Protein AF-0000000072508356 (afdb_homodimer)

Organism: Oesophagostomum dentatum (NCBI:txid61180)

Nearest PDB structures (foldseek):
  5aqh-assembly1_B  TM=2.956E-01  e=7.006E+00  Homo sapiens

Foldseek 3Di:
DLVLCLVPLLVCLVPLVCQDPVHPVNVVSLVVLLCCLQPDLDVVVLVSNLVSLVVSVVVSVVVQVVDVPPHDVVSVVVSVVSSVSSNVNSVVNVVVNVVCVVVVVVD/DLVLCLVLLLVCLVPLVCQDPVHPVNVVSLVVLLCCLQPDLDVVVLVSNLVSLVVSVVVSVVVQVVDVPPHDVVSVVVSVVSSVSSNVNSVVNVVVNVVCVVVVVVD

Radius of gyration: 17.68 Å; Cα contacts (8 Å, |Δi|>4): 173; chains: 2; bounding box: 42×59×44 Å

pLDDT: mean 92.92, std 10.01, range [37.09, 98.5]

Secondary structure (DSSP, 8-state):
-HHHHHHHHHHHHT-GGGSSTT-HHHHHHHHHHHHHHH----HHHHHHHHHHHHHHHHHHHHHHHH-GGG--HHHHHHHHHHHHHHHHHHHHHHHHHHHHHHHHTT-/-HHHHHHHHHHHHT-GGGSSTT-HHHHHHHHHHHHHHH----HHHHHHHHHHHHHHHHHHHHHHHH-STT--HHHHHHHHHHHHHHHHHHHHHHHHHHHHHHHHTT-

Sequence (214 aa):
MNEFINKVLGSYLRKPKHMCELCPAWVQSREVLRIVCETPTCVDVLFGLWATVGNLNAAYLKTVTADVASRDLSFSAYAMDQMSDFMNRINQRMQQIQRKKSFGLLFMNEFINKVLGSYLRKPKHMCELCPAWVQSREVLRIVCETPTCVDVLFGLWATVGNLNAAYLKTVTADVASRDLSFSAYAMDQMSDFMNRINQRMQQIQRKKSFGLLF

Structure (mmCIF, N/CA/C/O backbone):
data_AF-0000000072508356-model_v1
#
loop_
_entity.id
_entity.type
_entity.pdbx_description
1 polymer 'Uncharacterized protein'
#
loop_
_atom_site.group_PDB
_atom_site.id
_atom_site.type_symbol
_atom_site.label_atom_id
_atom_site.label_alt_id
_atom_site.label_comp_id
_atom_site.label_asym_id
_atom_site.label_entity_id
_atom_site.label_seq_id
_atom_site.pdbx_PDB_ins_code
_atom_site.Cartn_x
_atom_site.Cartn_y
_atom_site.Cartn_z
_atom_site.occupancy
_atom_site.B_iso_or_equiv
_atom_site.auth_seq_id
_atom_site.auth_comp_id
_atom_site.auth_asym_id
_atom_site.auth_atom_id
_atom_site.pdbx_PDB_model_num
ATOM 1 N N . MET A 1 1 ? -17.281 -5.945 -4.934 1 91 1 MET A N 1
ATOM 2 C CA . MET A 1 1 ? -16.375 -5.621 -3.83 1 91 1 MET A CA 1
ATOM 3 C C . MET A 1 1 ? -15.508 -4.418 -4.18 1 91 1 MET A C 1
ATOM 5 O O . MET A 1 1 ? -15.414 -3.469 -3.398 1 91 1 MET A O 1
ATOM 9 N N . ASN A 1 2 ? -15.031 -4.25 -5.426 1 91.56 2 ASN A N 1
ATOM 10 C CA . ASN A 1 2 ? -14.188 -3.141 -5.855 1 91.56 2 ASN A CA 1
ATOM 11 C C . ASN A 1 2 ? -14.961 -1.824 -5.871 1 91.56 2 ASN A C 1
ATOM 13 O O . ASN A 1 2 ? -14.461 -0.798 -5.41 1 91.56 2 ASN A O 1
ATOM 17 N N . GLU A 1 3 ? -16.172 -1.95 -6.363 1 93.69 3 GLU A N 1
ATOM 18 C CA . GLU A 1 3 ? -17 -0.753 -6.445 1 93.69 3 GLU A CA 1
ATOM 19 C C . GLU A 1 3 ? -17.344 -0.226 -5.055 1 93.69 3 GLU A C 1
ATOM 21 O O . GLU A 1 3 ? -17.359 0.986 -4.828 1 93.69 3 GLU A O 1
ATOM 26 N N . PHE A 1 4 ? -17.625 -1.175 -4.18 1 96.31 4 PHE A N 1
ATOM 27 C CA . PHE A 1 4 ? -17.953 -0.809 -2.807 1 96.31 4 PHE A CA 1
ATOM 28 C C . PHE A 1 4 ? -16.797 -0.061 -2.156 1 96.31 4 PHE A C 1
ATOM 30 O O . PHE A 1 4 ? -16.984 1.018 -1.59 1 96.31 4 PHE A O 1
ATOM 37 N N . ILE A 1 5 ? -15.562 -0.508 -2.242 1 96.88 5 ILE A N 1
ATOM 38 C CA . ILE A 1 5 ? -14.391 0.118 -1.645 1 96.88 5 ILE A CA 1
ATOM 39 C C . ILE A 1 5 ? -14.141 1.474 -2.301 1 96.88 5 ILE A C 1
ATOM 41 O O . ILE A 1 5 ? -13.859 2.459 -1.615 1 96.88 5 ILE A O 1
ATOM 45 N N . ASN A 1 6 ? -14.25 1.501 -3.611 1 97.06 6 ASN A N 1
ATOM 46 C CA . ASN A 1 6 ? -14.023 2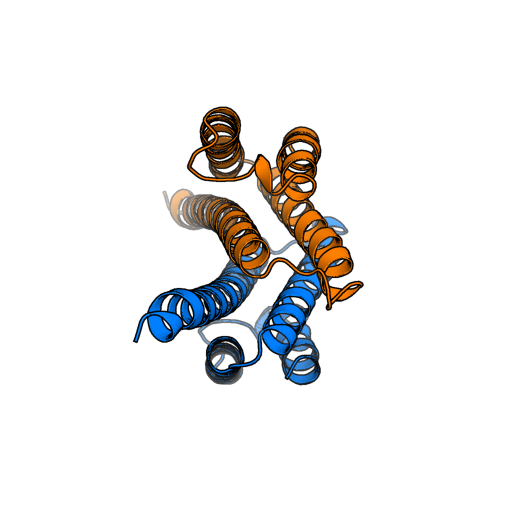.744 -4.344 1 97.06 6 ASN A CA 1
ATOM 47 C C . ASN A 1 6 ? -14.977 3.844 -3.883 1 97.06 6 ASN A C 1
ATOM 49 O O . ASN A 1 6 ? -14.547 4.961 -3.596 1 97.06 6 ASN A O 1
ATOM 53 N N . LYS A 1 7 ? -16.203 3.498 -3.746 1 97.19 7 LYS A N 1
ATOM 54 C CA . LYS A 1 7 ? -17.203 4.488 -3.391 1 97.19 7 LYS A CA 1
ATOM 55 C C . LYS A 1 7 ? -17.078 4.91 -1.93 1 97.19 7 LYS A C 1
ATOM 57 O O . LYS A 1 7 ? -17.062 6.102 -1.621 1 97.19 7 LYS A O 1
ATOM 62 N N . VAL A 1 8 ? -17.016 3.932 -1.025 1 98 8 VAL A N 1
ATOM 63 C CA . VAL A 1 8 ? -17.016 4.211 0.407 1 98 8 VAL A CA 1
ATOM 64 C C . VAL A 1 8 ? -15.719 4.902 0.804 1 98 8 VAL A C 1
ATOM 66 O O . VAL A 1 8 ? -15.734 6.008 1.35 1 98 8 VAL A O 1
ATOM 69 N N . LEU A 1 9 ? -14.562 4.293 0.538 1 98.19 9 LEU A N 1
ATOM 70 C CA . LEU A 1 9 ? -13.273 4.883 0.898 1 98.19 9 LEU A CA 1
ATOM 71 C C . LEU A 1 9 ? -13.055 6.191 0.148 1 98.19 9 LEU A C 1
ATOM 73 O O . LEU A 1 9 ? -12.57 7.172 0.727 1 98.19 9 LEU A O 1
ATOM 77 N N . GLY A 1 10 ? -13.43 6.223 -1.121 1 97.56 10 GLY A N 1
ATOM 78 C CA . GLY A 1 10 ? -13.305 7.438 -1.909 1 97.56 10 GLY A CA 1
ATOM 79 C C . GLY A 1 10 ? -14.086 8.602 -1.331 1 97.56 10 GLY A C 1
ATOM 80 O O . GLY A 1 10 ? -13.602 9.734 -1.323 1 97.56 10 GLY A O 1
ATOM 81 N N . SER A 1 11 ? -15.211 8.305 -0.848 1 97.31 11 SER A N 1
ATOM 82 C CA . SER A 1 11 ? -16.062 9.352 -0.269 1 97.31 11 SER A CA 1
ATOM 83 C C . SER A 1 11 ? -15.43 9.93 0.996 1 97.31 11 SER A C 1
ATOM 85 O O . SER A 1 11 ? -15.445 11.141 1.199 1 97.31 11 SER A O 1
ATOM 87 N N . TYR A 1 12 ? -14.844 9.109 1.823 1 97.44 12 TYR A N 1
ATOM 88 C CA . TYR A 1 12 ? -14.273 9.57 3.082 1 97.44 12 TYR A CA 1
ATOM 89 C C . TYR A 1 12 ? -12.969 10.328 2.844 1 97.44 12 TYR A C 1
ATOM 91 O O . TYR A 1 12 ? -12.656 11.281 3.562 1 97.44 12 TYR A O 1
ATOM 99 N N . LEU A 1 13 ? -12.242 9.969 1.815 1 96.94 13 LEU A N 1
ATOM 100 C CA . LEU A 1 13 ? -10.984 10.633 1.508 1 96.94 13 LEU A CA 1
ATOM 101 C C . LEU A 1 13 ? -11.219 12.086 1.097 1 96.94 13 LEU A C 1
ATOM 103 O O . LEU A 1 13 ? -10.32 12.922 1.205 1 96.94 13 LEU A O 1
ATOM 107 N N . ARG A 1 14 ? -12.422 12.383 0.719 1 94.38 14 ARG A N 1
ATOM 108 C CA . ARG A 1 14 ? -12.773 13.734 0.285 1 94.38 14 ARG A CA 1
ATOM 109 C C . ARG A 1 14 ? -13.344 14.547 1.438 1 94.38 14 ARG A C 1
ATOM 111 O O . ARG A 1 14 ? -13.57 15.75 1.302 1 94.38 14 ARG A O 1
ATOM 118 N N . LYS A 1 15 ? -13.578 13.891 2.543 1 94.69 15 LYS A N 1
ATOM 119 C CA . LYS A 1 15 ? -14.219 14.547 3.68 1 94.69 15 LYS A CA 1
ATOM 120 C C . LYS A 1 15 ? -13.406 14.359 4.953 1 94.69 15 LYS A C 1
ATOM 122 O O . LYS A 1 15 ? -13.828 13.664 5.875 1 94.69 15 LYS A O 1
ATOM 127 N N . PRO A 1 1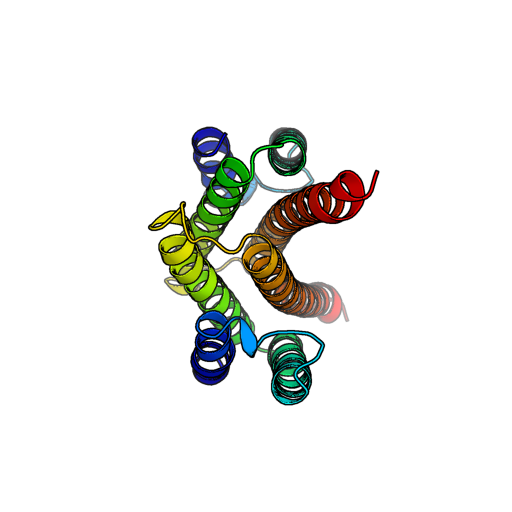6 ? -12.336 15.094 5.117 1 93.19 16 PRO A N 1
ATOM 128 C CA . PRO A 1 16 ? -11.43 14.922 6.25 1 93.19 16 PRO A CA 1
ATOM 129 C C . PRO A 1 16 ? -12.141 15.016 7.598 1 93.19 16 PRO A C 1
ATOM 131 O O . PRO A 1 16 ? -11.828 14.25 8.523 1 93.19 16 PRO A O 1
ATOM 134 N N . LYS A 1 17 ? -13.062 15.836 7.75 1 94 17 LYS A N 1
ATOM 135 C CA . LYS A 1 17 ? -13.773 16.031 9.016 1 94 17 LYS A CA 1
ATOM 136 C C . LYS A 1 17 ? -14.562 14.781 9.398 1 94 17 LYS A C 1
ATOM 138 O O . LYS A 1 17 ? -14.875 14.586 10.578 1 94 17 LYS A O 1
ATOM 143 N N . HIS A 1 18 ? -14.867 13.898 8.398 1 96 18 HIS A N 1
ATOM 144 C CA . HIS A 1 18 ? -15.703 12.727 8.648 1 96 18 HIS A CA 1
ATOM 145 C C . HIS A 1 18 ? -14.867 11.453 8.703 1 96 18 HIS A C 1
ATOM 147 O O . HIS A 1 18 ? -15.398 10.375 8.984 1 96 18 HIS A O 1
ATOM 153 N N . MET A 1 19 ? -13.664 11.523 8.438 1 97.06 19 MET A N 1
ATOM 154 C CA . MET A 1 19 ? -12.781 10.359 8.469 1 97.06 19 MET A CA 1
ATOM 155 C C . MET A 1 19 ? -11.812 10.445 9.641 1 97.06 19 MET A C 1
ATOM 157 O O . MET A 1 19 ? -10.617 10.672 9.445 1 97.06 19 MET A O 1
ATOM 161 N N . CYS A 1 20 ? -12.344 10.195 10.742 1 95.56 20 CYS A N 1
ATOM 162 C CA . CYS A 1 20 ? -11.547 10.219 11.961 1 95.56 20 CYS A CA 1
ATOM 163 C C . CYS A 1 20 ? -12.125 9.273 13.008 1 95.56 20 CYS A C 1
ATOM 165 O O . CYS A 1 20 ? -13.242 8.773 12.852 1 95.56 20 CYS A O 1
ATOM 167 N N . GLU A 1 21 ? -11.305 9.062 14.109 1 95.62 21 GLU A N 1
ATOM 168 C CA . GLU A 1 21 ? -11.648 8.055 15.109 1 95.62 21 GLU A CA 1
ATOM 169 C C . GLU A 1 21 ? -12.867 8.492 15.922 1 95.62 21 GLU A C 1
ATOM 171 O O . GLU A 1 21 ? -13.523 7.66 16.562 1 95.62 21 GLU A O 1
ATOM 176 N N . LEU A 1 22 ? -13.109 9.781 15.914 1 95.94 22 LEU A N 1
ATOM 177 C CA . LEU A 1 22 ? -14.227 10.297 16.703 1 95.94 22 LEU A CA 1
ATOM 178 C C . LEU A 1 22 ? -15.531 10.195 15.922 1 95.94 22 LEU A C 1
ATOM 180 O O . LEU A 1 22 ? -16.609 10.438 16.469 1 95.94 22 LEU A O 1
ATOM 184 N N . CYS A 1 23 ? -15.555 9.859 14.625 1 97.56 23 CYS A N 1
ATOM 185 C CA . CYS A 1 23 ? -16.734 9.703 13.766 1 97.56 23 CYS A CA 1
ATOM 186 C C . CYS A 1 23 ? -17.188 8.25 13.727 1 97.56 23 CYS A C 1
ATOM 188 O O . CYS A 1 23 ? -16.562 7.418 13.062 1 97.56 23 CYS A O 1
ATOM 190 N N . PRO A 1 24 ? -18.234 7.914 14.414 1 97.06 24 PRO A N 1
ATOM 191 C CA . PRO A 1 24 ? -18.703 6.523 14.484 1 97.06 24 PRO A CA 1
ATOM 192 C C . PRO A 1 24 ? -19 5.93 13.102 1 97.06 24 PRO A C 1
ATOM 194 O O . PRO A 1 24 ? -18.734 4.742 12.875 1 97.06 24 PRO A O 1
ATOM 197 N N . ALA A 1 25 ? -19.562 6.738 12.273 1 97.75 25 ALA A N 1
ATOM 198 C CA . ALA A 1 25 ? -19.875 6.266 10.93 1 97.75 25 ALA A CA 1
ATOM 199 C C . ALA A 1 25 ? -18.609 5.789 10.203 1 97.75 25 ALA A C 1
ATOM 201 O O . ALA A 1 25 ? -18.625 4.738 9.555 1 97.75 25 ALA A O 1
ATOM 202 N N . TRP A 1 26 ? -17.531 6.449 10.305 1 98.31 26 TRP A N 1
ATOM 203 C CA . TRP A 1 26 ? -16.266 6.051 9.695 1 98.31 26 TRP A CA 1
ATOM 204 C C . TRP A 1 26 ? -15.719 4.789 10.352 1 98.31 26 TRP A C 1
ATOM 206 O O . TRP A 1 26 ? -15.305 3.852 9.664 1 98.31 26 TRP A O 1
ATOM 216 N N . VAL A 1 27 ? -15.742 4.75 11.641 1 98.19 27 VAL A N 1
ATOM 217 C CA . VAL A 1 27 ? -15.195 3.609 12.367 1 98.19 27 VAL A CA 1
ATOM 218 C C . VAL A 1 27 ? -15.922 2.334 11.945 1 98.19 27 VAL A C 1
ATOM 220 O O . VAL A 1 27 ? -15.289 1.299 11.719 1 98.19 27 VAL A O 1
ATOM 223 N N . GLN A 1 28 ? -17.219 2.441 11.805 1 98.12 28 GLN A N 1
ATOM 224 C CA . GLN A 1 28 ? -18.016 1.295 11.367 1 98.12 28 GLN A CA 1
ATOM 225 C C . GLN A 1 28 ? -17.688 0.924 9.922 1 98.12 28 GLN A C 1
ATOM 227 O O . GLN A 1 28 ? -17.5 -0.253 9.602 1 98.12 28 GLN A O 1
ATOM 232 N N . SER A 1 29 ? -17.688 1.909 9.047 1 98.12 29 SER A N 1
ATOM 233 C CA . SER A 1 29 ? -17.359 1.674 7.645 1 98.12 29 SER A CA 1
ATOM 234 C C . SER A 1 29 ? -15.977 1.061 7.496 1 98.12 29 SER A C 1
ATOM 236 O O . SER A 1 29 ? -15.773 0.157 6.68 1 98.12 29 SER A O 1
ATOM 238 N N . ARG A 1 30 ? -15.008 1.529 8.281 1 98.25 30 ARG A N 1
ATOM 239 C CA . ARG A 1 30 ? -13.641 1.025 8.258 1 98.25 30 ARG A CA 1
ATOM 240 C C . ARG A 1 30 ? -13.594 -0.462 8.586 1 98.25 30 ARG A C 1
ATOM 242 O O . ARG A 1 30 ? -12.883 -1.228 7.941 1 98.25 30 ARG A O 1
ATOM 249 N N . GLU A 1 31 ? -14.336 -0.882 9.57 1 98.12 31 GLU A N 1
ATOM 250 C CA . GLU A 1 31 ? -14.375 -2.293 9.945 1 98.12 31 GLU A CA 1
ATOM 251 C C . GLU A 1 31 ? -14.953 -3.146 8.82 1 98.12 31 GLU A C 1
ATOM 253 O O . GLU A 1 31 ? -14.461 -4.246 8.555 1 98.12 31 GLU A O 1
ATOM 258 N N . VAL A 1 32 ? -15.992 -2.66 8.227 1 98.25 32 VAL A N 1
ATOM 259 C CA . VAL A 1 32 ? -16.578 -3.375 7.094 1 98.25 32 VAL A CA 1
ATOM 260 C C . VAL A 1 32 ? -15.547 -3.482 5.969 1 98.25 32 VAL A C 1
ATOM 262 O O . VAL A 1 32 ? -15.383 -4.547 5.371 1 98.25 32 VAL A O 1
ATOM 265 N N . LEU A 1 33 ? -14.867 -2.369 5.645 1 98.5 33 LEU A N 1
ATOM 266 C CA . LEU A 1 33 ? -13.828 -2.367 4.617 1 98.5 33 LEU A CA 1
ATOM 267 C C . LEU A 1 33 ? -12.734 -3.377 4.945 1 98.5 33 LEU A C 1
ATOM 269 O O . LEU A 1 33 ? -12.25 -4.078 4.059 1 98.5 33 LEU A O 1
ATOM 273 N N . ARG A 1 34 ? -12.32 -3.486 6.191 1 98.12 34 ARG A N 1
ATOM 274 C CA . ARG A 1 34 ? -11.32 -4.457 6.621 1 98.12 34 ARG A CA 1
ATOM 275 C C . ARG A 1 34 ? -11.773 -5.883 6.332 1 98.12 34 ARG A C 1
ATOM 277 O O . ARG A 1 34 ? -11.008 -6.688 5.801 1 98.12 34 ARG A O 1
ATOM 284 N N . ILE A 1 35 ? -12.992 -6.168 6.605 1 97.81 35 ILE A N 1
ATOM 285 C CA . ILE A 1 35 ? -13.547 -7.496 6.375 1 97.81 35 ILE A CA 1
ATOM 286 C C . ILE A 1 35 ? -13.539 -7.809 4.879 1 97.81 35 ILE A C 1
ATOM 288 O O . ILE A 1 35 ? -13.141 -8.906 4.473 1 97.81 35 ILE A O 1
ATOM 292 N N . VAL A 1 36 ? -13.969 -6.859 4.059 1 97.88 36 VAL A N 1
ATOM 293 C CA . VAL A 1 36 ? -14.023 -7.016 2.609 1 97.88 36 VAL A CA 1
ATOM 294 C C . VAL A 1 36 ? -12.633 -7.348 2.07 1 97.88 36 VAL A C 1
ATOM 296 O O . VAL A 1 36 ? -12.492 -8.141 1.136 1 97.88 36 VAL A O 1
ATOM 299 N N . CYS A 1 37 ? -11.562 -6.809 2.641 1 97.69 37 CYS A N 1
ATOM 300 C CA . CYS A 1 37 ? -10.188 -6.992 2.191 1 97.69 37 CYS A CA 1
ATOM 301 C C . CYS A 1 37 ? -9.648 -8.344 2.639 1 97.69 37 CYS A C 1
ATOM 303 O O . CYS A 1 37 ? -8.734 -8.891 2.014 1 97.69 37 CYS A O 1
ATOM 305 N N . GLU A 1 38 ? -10.219 -8.977 3.621 1 97.06 38 GLU A N 1
ATOM 306 C CA . GLU A 1 38 ? -9.633 -10.156 4.258 1 97.06 38 GLU A CA 1
ATOM 307 C C . GLU A 1 38 ? -10.406 -11.422 3.891 1 97.06 38 GLU A C 1
ATOM 309 O O . GLU A 1 38 ? -9.984 -12.531 4.223 1 97.06 38 GLU A O 1
ATOM 314 N N . THR A 1 39 ? -11.391 -11.328 3.117 1 95.75 39 THR A N 1
ATOM 315 C CA . THR A 1 39 ? -12.297 -12.461 3.02 1 95.75 39 THR A CA 1
ATOM 316 C C . THR A 1 39 ? -12.172 -13.141 1.656 1 95.75 39 THR A C 1
ATOM 318 O O . THR A 1 39 ? -12.422 -14.344 1.529 1 95.75 39 THR A O 1
ATOM 321 N N . PRO A 1 40 ? -11.867 -12.398 0.565 1 95.94 40 PRO A N 1
ATOM 322 C CA . PRO A 1 40 ? -11.883 -13.047 -0.748 1 95.94 40 PRO A CA 1
ATOM 323 C C . PRO A 1 40 ? -10.984 -14.281 -0.807 1 95.94 40 PRO A C 1
ATOM 325 O O . PRO A 1 40 ? -9.93 -14.312 -0.17 1 95.94 40 PRO A O 1
ATOM 328 N N . THR A 1 41 ? -11.414 -15.32 -1.601 1 93.62 41 THR A N 1
ATOM 329 C CA . THR A 1 41 ? -10.641 -16.547 -1.78 1 93.62 41 THR A CA 1
ATOM 330 C C . THR A 1 41 ? -10.07 -16.625 -3.193 1 93.62 41 THR A C 1
ATOM 332 O O . THR A 1 41 ? -9.25 -17.484 -3.49 1 93.62 41 THR A O 1
ATOM 335 N N . CYS A 1 42 ? -10.562 -15.766 -4.035 1 94 42 CYS A N 1
ATOM 336 C CA . CYS A 1 42 ? -10.117 -15.719 -5.422 1 94 42 CYS A CA 1
ATOM 337 C C . CYS A 1 42 ? -9.008 -14.688 -5.602 1 94 42 CYS A C 1
ATOM 339 O O . CYS A 1 42 ? -9.188 -13.516 -5.258 1 94 42 CYS A O 1
ATOM 341 N N . VAL A 1 43 ? -7.949 -15.07 -6.172 1 93.19 43 VAL A N 1
ATOM 342 C CA . VAL A 1 43 ? -6.777 -14.227 -6.34 1 93.19 43 VAL A CA 1
ATOM 343 C C . VAL A 1 43 ? -7.117 -13.047 -7.246 1 93.19 43 VAL A C 1
ATOM 345 O O . VAL A 1 43 ? -6.629 -11.93 -7.039 1 93.19 43 VAL A O 1
ATOM 348 N N . ASP A 1 44 ? -8.008 -13.219 -8.203 1 93.62 44 ASP A N 1
ATOM 349 C CA . ASP A 1 44 ? -8.375 -12.148 -9.125 1 93.62 44 ASP A CA 1
ATOM 350 C C . ASP A 1 44 ? -9.133 -11.039 -8.398 1 93.62 44 ASP A C 1
ATOM 352 O O . ASP A 1 44 ? -8.977 -9.859 -8.727 1 93.62 44 ASP A O 1
ATOM 356 N N . VAL A 1 45 ? -9.93 -11.398 -7.434 1 95.62 45 VAL A N 1
ATOM 357 C CA . VAL A 1 45 ? -10.641 -10.414 -6.637 1 95.62 45 VAL A CA 1
ATOM 358 C C . VAL A 1 45 ? -9.656 -9.617 -5.785 1 95.62 45 VAL A C 1
ATOM 360 O O . VAL A 1 45 ? -9.773 -8.398 -5.66 1 95.62 45 VAL A O 1
ATOM 363 N N . LEU A 1 46 ? -8.609 -10.281 -5.285 1 96.75 46 LEU A N 1
ATOM 364 C CA . LEU A 1 46 ? -7.594 -9.625 -4.465 1 96.75 46 LEU A CA 1
ATOM 365 C C . LEU A 1 46 ? -6.777 -8.641 -5.293 1 96.75 46 LEU A C 1
ATOM 367 O O . LEU A 1 46 ? -6.496 -7.527 -4.844 1 96.75 46 LEU A O 1
ATOM 371 N N . PHE A 1 47 ? -6.453 -9.039 -6.539 1 96.19 47 PHE A N 1
ATOM 372 C CA . PHE A 1 47 ? -5.773 -8.117 -7.438 1 96.19 47 PHE A CA 1
ATOM 373 C C . PHE A 1 47 ? -6.633 -6.895 -7.711 1 96.19 47 PHE A C 1
ATOM 375 O O . PHE A 1 47 ? -6.129 -5.77 -7.746 1 96.19 47 PHE A O 1
ATOM 382 N N . GLY A 1 48 ? -7.914 -7.098 -7.875 1 96.25 48 GLY A N 1
ATOM 383 C CA . GLY A 1 48 ? -8.836 -6 -8.094 1 96.25 48 GLY A CA 1
ATOM 384 C C . GLY A 1 48 ? -8.922 -5.039 -6.926 1 96.25 48 GLY A C 1
ATOM 385 O O . GLY A 1 48 ? -8.898 -3.82 -7.113 1 96.25 48 GLY A O 1
ATOM 386 N N . LEU A 1 49 ? -9.031 -5.582 -5.758 1 97.56 49 LEU A N 1
ATOM 387 C CA . LEU A 1 49 ? -9.078 -4.762 -4.551 1 97.56 49 LEU A CA 1
ATOM 388 C C . LEU A 1 49 ? -7.785 -3.969 -4.383 1 97.56 49 LEU A C 1
ATOM 390 O O . LEU A 1 49 ? -7.82 -2.777 -4.062 1 97.56 49 LEU A O 1
ATOM 394 N N . TRP A 1 50 ? -6.648 -4.656 -4.578 1 97.62 50 TRP A N 1
ATOM 395 C CA . TRP A 1 50 ? -5.336 -4.027 -4.496 1 97.62 50 TRP A CA 1
ATOM 396 C C . TRP A 1 50 ? -5.227 -2.855 -5.465 1 97.62 50 TRP A C 1
ATOM 398 O O . TRP A 1 50 ? -4.77 -1.773 -5.09 1 97.62 50 TRP A O 1
ATOM 408 N N . ALA A 1 51 ? -5.676 -3.043 -6.648 1 96.69 51 ALA A N 1
ATOM 409 C CA . ALA A 1 51 ? -5.66 -2 -7.668 1 96.69 51 ALA A CA 1
ATOM 410 C C . ALA A 1 51 ? -6.562 -0.834 -7.277 1 96.69 51 ALA A C 1
ATOM 412 O O . ALA A 1 51 ? -6.199 0.33 -7.461 1 96.69 51 ALA A O 1
ATOM 413 N N . THR A 1 52 ? -7.695 -1.127 -6.773 1 97.44 52 THR A N 1
ATOM 414 C CA . THR A 1 52 ? -8.664 -0.1 -6.406 1 97.44 52 THR A CA 1
ATOM 415 C C . THR A 1 52 ? -8.102 0.801 -5.309 1 97.44 52 THR A C 1
ATOM 417 O O . THR A 1 52 ? -8.148 2.027 -5.422 1 97.44 52 THR A O 1
ATOM 420 N N . VAL A 1 53 ? -7.547 0.199 -4.23 1 97.62 53 VAL A N 1
ATOM 421 C CA . VAL A 1 53 ? -6.957 0.987 -3.152 1 97.62 53 VAL A CA 1
ATOM 422 C C . VAL A 1 53 ? -5.773 1.792 -3.688 1 97.62 53 VAL A C 1
ATOM 424 O O . VAL A 1 53 ? -5.609 2.965 -3.344 1 97.62 53 VAL A O 1
ATOM 427 N N . GLY A 1 54 ? -4.953 1.146 -4.543 1 96.75 54 GLY A N 1
ATOM 428 C CA . GLY A 1 54 ? -3.846 1.843 -5.176 1 96.75 54 GLY A CA 1
ATOM 429 C C . GLY A 1 54 ? -4.285 3.049 -5.984 1 96.75 54 GLY A C 1
ATOM 430 O O . GLY A 1 54 ? -3.66 4.109 -5.914 1 96.75 54 GLY A O 1
ATOM 431 N N . ASN A 1 55 ? -5.332 2.92 -6.738 1 95.56 55 ASN A N 1
ATOM 432 C CA . ASN A 1 55 ? -5.863 4.02 -7.539 1 95.56 55 ASN A CA 1
ATOM 433 C C . ASN A 1 55 ? -6.387 5.152 -6.664 1 95.56 55 ASN A C 1
ATOM 435 O O . ASN A 1 55 ? -6.203 6.328 -6.984 1 95.56 55 ASN A O 1
ATOM 439 N N . LEU A 1 56 ? -7.051 4.801 -5.637 1 96.81 56 LEU A N 1
ATOM 440 C CA . LEU A 1 56 ? -7.539 5.801 -4.691 1 96.81 56 LEU A CA 1
ATOM 441 C C . LEU A 1 56 ? -6.375 6.562 -4.062 1 96.81 56 LEU A C 1
ATOM 443 O O . LEU A 1 56 ? -6.449 7.781 -3.889 1 96.81 56 LEU A O 1
ATOM 447 N N . ASN A 1 57 ? -5.336 5.789 -3.719 1 96.06 57 ASN A N 1
ATOM 448 C CA . ASN A 1 57 ? -4.117 6.402 -3.201 1 96.06 57 ASN A CA 1
ATOM 449 C C . ASN A 1 57 ? -3.533 7.41 -4.188 1 96.06 57 ASN A C 1
ATOM 451 O O . ASN A 1 57 ? -3.207 8.539 -3.812 1 96.06 57 ASN A O 1
ATOM 455 N N . ALA A 1 58 ? -3.402 7.02 -5.391 1 94.81 58 ALA A N 1
ATOM 456 C CA . ALA A 1 58 ? -2.848 7.883 -6.426 1 94.81 58 ALA A CA 1
ATOM 457 C C . ALA A 1 58 ? -3.689 9.148 -6.594 1 94.81 58 ALA A C 1
ATOM 459 O O . ALA A 1 58 ? -3.15 10.25 -6.688 1 94.81 58 ALA A O 1
ATOM 460 N N . ALA A 1 59 ? -4.957 9.008 -6.672 1 94.69 59 ALA A N 1
ATOM 461 C CA . ALA A 1 59 ? -5.871 10.141 -6.816 1 94.69 59 ALA A CA 1
ATOM 462 C C . ALA A 1 59 ? -5.758 11.094 -5.629 1 94.69 59 ALA A C 1
ATOM 464 O O . ALA A 1 59 ? -5.73 12.312 -5.805 1 94.69 59 ALA A O 1
ATOM 465 N N . TYR A 1 60 ? -5.727 10.539 -4.449 1 95.31 60 TYR A N 1
ATOM 466 C CA . TYR A 1 60 ? -5.609 11.344 -3.24 1 95.31 60 TYR A CA 1
ATOM 467 C C . TYR A 1 60 ? -4.316 12.156 -3.244 1 95.31 60 TYR A C 1
ATOM 469 O O . TYR A 1 60 ? -4.324 13.352 -2.941 1 95.31 60 TYR A O 1
ATOM 477 N N . LEU A 1 61 ? -3.229 11.508 -3.594 1 94.25 61 LEU A N 1
ATOM 478 C CA . LEU A 1 61 ? -1.925 12.164 -3.586 1 94.25 61 LEU A CA 1
ATOM 479 C C . LEU A 1 61 ? -1.882 13.297 -4.602 1 94.25 61 LEU A C 1
ATOM 481 O O . LEU A 1 61 ? -1.231 14.32 -4.367 1 94.25 61 LEU A O 1
ATOM 485 N N . LYS A 1 62 ? -2.531 13.047 -5.719 1 92.88 62 LYS A N 1
ATOM 486 C CA . LYS A 1 62 ? -2.617 14.109 -6.715 1 92.88 62 LYS A CA 1
ATOM 487 C C . LYS A 1 62 ? -3.293 15.352 -6.137 1 92.88 62 LYS A C 1
ATOM 489 O O . LYS A 1 62 ? -2.867 16.484 -6.406 1 92.88 62 LYS A O 1
ATOM 494 N N . THR A 1 63 ? -4.234 15.188 -5.355 1 90.56 63 THR A N 1
ATOM 495 C CA . THR A 1 63 ? -4.961 16.297 -4.734 1 90.56 63 THR A CA 1
ATOM 496 C C . THR A 1 63 ? -4.098 16.984 -3.678 1 90.56 63 THR A C 1
ATOM 498 O O . THR A 1 63 ? -4.066 18.203 -3.6 1 90.56 63 THR A O 1
ATOM 501 N N . VAL A 1 64 ? -3.453 16.203 -2.875 1 90.88 64 VAL A N 1
ATOM 502 C CA . VAL A 1 64 ? -2.674 16.703 -1.751 1 90.88 64 VAL A CA 1
ATOM 503 C C . VAL A 1 64 ? -1.464 17.484 -2.27 1 90.88 64 VAL A C 1
ATOM 505 O O . VAL A 1 64 ? -1.037 18.469 -1.653 1 90.88 64 VAL A O 1
ATOM 508 N N . THR A 1 65 ? -0.9 17 -3.32 1 87.25 65 THR A N 1
ATOM 509 C CA . THR A 1 65 ? 0.329 17.609 -3.814 1 87.25 65 THR A CA 1
ATOM 510 C C . THR A 1 65 ? 0.018 18.812 -4.703 1 87.25 65 THR A C 1
ATOM 512 O O . THR A 1 65 ? 0.9 19.625 -4.992 1 87.25 65 THR A O 1
ATOM 515 N N . ALA A 1 66 ? -1.192 18.938 -5.18 1 85.69 66 ALA A N 1
ATOM 516 C CA . ALA A 1 66 ? -1.597 20.047 -6.027 1 85.69 66 ALA A CA 1
ATOM 517 C C . ALA A 1 66 ? -1.69 21.344 -5.223 1 85.69 66 ALA A C 1
ATOM 519 O O . ALA A 1 66 ? -1.384 22.422 -5.734 1 85.69 66 ALA A O 1
ATOM 520 N N . ASP A 1 67 ? -2.111 21.312 -4.023 1 80.62 67 ASP A N 1
ATOM 521 C CA . ASP A 1 67 ? -2.262 22.5 -3.176 1 80.62 67 ASP A CA 1
ATOM 522 C C . ASP A 1 67 ? -1.471 22.344 -1.878 1 80.62 67 ASP A C 1
ATOM 524 O O . ASP A 1 67 ? -2.031 21.969 -0.843 1 80.62 67 ASP A O 1
ATOM 528 N N . VAL A 1 68 ? -0.286 22.719 -1.889 1 79.44 68 VAL A N 1
ATOM 529 C CA . VAL A 1 68 ? 0.638 22.516 -0.778 1 79.44 68 VAL A CA 1
ATOM 530 C C . VAL A 1 68 ? 0.263 23.438 0.384 1 79.44 68 VAL A C 1
ATOM 532 O O . VAL A 1 68 ? 0.349 23.031 1.548 1 79.44 68 VAL A O 1
ATOM 535 N N . ALA A 1 69 ? -0.245 24.594 0.141 1 82.5 69 ALA A N 1
ATOM 536 C CA . ALA A 1 69 ? -0.529 25.609 1.154 1 82.5 69 ALA A CA 1
ATOM 537 C C . ALA A 1 69 ? -1.703 25.188 2.035 1 82.5 69 ALA A C 1
ATOM 539 O O . ALA A 1 69 ? -1.737 25.5 3.227 1 82.5 69 ALA A O 1
ATOM 540 N N . SER A 1 70 ? -2.559 24.422 1.505 1 81.25 70 SER A N 1
ATOM 541 C CA . SER A 1 70 ? -3.785 24.109 2.229 1 81.25 70 SER A CA 1
ATOM 542 C C . SER A 1 70 ? -3.785 22.656 2.701 1 81.25 70 SER A C 1
ATOM 544 O O . SER A 1 70 ? -4.809 22.141 3.168 1 81.25 70 SER A O 1
ATOM 546 N N . ARG A 1 71 ? -2.645 22.109 2.549 1 85.81 71 ARG A N 1
ATOM 547 C CA . ARG A 1 71 ? -2.635 20.688 2.865 1 85.81 71 ARG A CA 1
ATOM 548 C C . ARG A 1 71 ? -2.744 20.469 4.371 1 85.81 71 ARG A C 1
ATOM 550 O O . ARG A 1 71 ? -2.098 21.156 5.156 1 85.81 71 ARG A O 1
ATOM 557 N N . ASP A 1 72 ? -3.639 19.672 4.762 1 91.06 72 ASP A N 1
ATOM 558 C CA . ASP A 1 72 ? -3.746 19.156 6.129 1 91.06 72 ASP A CA 1
ATOM 559 C C . ASP A 1 72 ? -2.867 17.922 6.324 1 91.06 72 ASP A C 1
ATOM 561 O O . ASP A 1 72 ? -3.283 16.812 6.023 1 91.06 72 ASP A O 1
ATOM 565 N N . LEU A 1 73 ? -1.73 18.062 6.867 1 91.5 73 LEU A N 1
ATOM 566 C CA . LEU A 1 73 ? -0.744 17 6.965 1 91.5 73 LEU A CA 1
ATOM 567 C C . LEU A 1 73 ? -1.194 15.938 7.961 1 91.5 73 LEU A C 1
ATOM 569 O O . LEU A 1 73 ? -0.9 14.75 7.785 1 91.5 73 LEU A O 1
ATOM 573 N N . SER A 1 74 ? -1.895 16.391 8.984 1 93.31 74 SER A N 1
ATOM 574 C CA . SER A 1 74 ? -2.41 15.43 9.953 1 93.31 74 SER A CA 1
ATOM 575 C C . SER A 1 74 ? -3.42 14.484 9.305 1 93.31 74 SER A C 1
ATOM 577 O O . SER A 1 74 ? -3.359 13.273 9.508 1 93.31 74 SER A O 1
ATOM 579 N N . PHE A 1 75 ? -4.285 15.055 8.508 1 95.44 75 PHE A N 1
ATOM 580 C CA . PHE A 1 75 ? -5.246 14.203 7.816 1 95.44 75 PHE A CA 1
ATOM 581 C C . PHE A 1 75 ? -4.547 13.328 6.785 1 95.44 75 PHE A C 1
ATOM 583 O O . PHE A 1 75 ? -4.883 12.148 6.637 1 95.44 75 PHE A O 1
ATOM 590 N N . SER A 1 76 ? -3.613 13.867 6.07 1 95.25 76 SER A N 1
ATOM 591 C CA . SER A 1 76 ? -2.885 13.094 5.07 1 95.25 76 SER A CA 1
ATOM 592 C C . SER A 1 76 ? -2.189 11.891 5.699 1 95.25 76 SER A C 1
ATOM 594 O O . SER A 1 76 ? -2.217 10.797 5.145 1 95.25 76 SER A O 1
ATOM 596 N N . ALA A 1 77 ? -1.585 12.109 6.848 1 96.06 77 ALA A N 1
ATOM 597 C CA . ALA A 1 77 ? -0.931 11.016 7.559 1 96.06 77 ALA A CA 1
ATOM 598 C C . ALA A 1 77 ? -1.938 9.938 7.965 1 96.06 77 ALA A C 1
ATOM 600 O O . ALA A 1 77 ? -1.669 8.742 7.828 1 96.06 77 ALA A O 1
ATOM 601 N N . TYR A 1 78 ? -3.059 10.383 8.445 1 97 78 TYR A N 1
ATOM 602 C CA . TYR A 1 78 ? -4.105 9.453 8.836 1 97 78 TYR A CA 1
ATOM 603 C C . TYR A 1 78 ? -4.617 8.672 7.629 1 97 78 TYR A C 1
ATOM 605 O O . TYR A 1 78 ? -4.766 7.445 7.691 1 97 78 TYR A O 1
ATOM 613 N N . ALA A 1 79 ? -4.895 9.367 6.566 1 97.31 79 ALA A N 1
ATOM 614 C CA . ALA A 1 79 ? -5.398 8.734 5.344 1 97.31 79 ALA A CA 1
ATOM 615 C C . ALA A 1 79 ? -4.406 7.711 4.809 1 97.31 79 ALA A C 1
ATOM 617 O O . ALA A 1 79 ? -4.797 6.602 4.43 1 97.31 79 ALA A O 1
ATOM 618 N N . MET A 1 80 ? -3.152 8.023 4.758 1 96.88 80 MET A N 1
ATOM 619 C CA . MET A 1 80 ? -2.111 7.105 4.309 1 96.88 80 MET A CA 1
ATOM 620 C C . MET A 1 80 ? -2.064 5.863 5.199 1 96.88 80 MET A C 1
ATOM 622 O O . MET A 1 80 ? -1.882 4.75 4.707 1 96.88 80 MET A O 1
ATOM 626 N N . ASP A 1 81 ? -2.217 6.066 6.449 1 98 81 ASP A N 1
ATOM 627 C CA . ASP A 1 81 ? -2.207 4.965 7.406 1 98 81 ASP A CA 1
ATOM 628 C C . ASP A 1 81 ? -3.367 4.004 7.148 1 98 81 ASP A C 1
ATOM 630 O O . ASP A 1 81 ? -3.189 2.785 7.172 1 98 81 ASP A O 1
ATOM 634 N N . GLN A 1 82 ? -4.5 4.559 6.945 1 98.06 82 GLN A N 1
ATOM 635 C CA . GLN A 1 82 ? -5.664 3.73 6.664 1 98.06 82 GLN A CA 1
ATOM 636 C C . GLN A 1 82 ? -5.484 2.949 5.367 1 98.06 82 GLN A C 1
ATOM 638 O O . GLN A 1 82 ? -5.754 1.747 5.316 1 98.06 82 GLN A O 1
ATOM 643 N N . MET A 1 83 ? -5.035 3.592 4.324 1 97.06 83 MET A N 1
ATOM 644 C CA . MET A 1 83 ? -4.84 2.924 3.041 1 97.06 83 MET A CA 1
ATOM 645 C C . MET A 1 83 ? -3.777 1.836 3.146 1 97.06 83 MET A C 1
ATOM 647 O O . MET A 1 83 ? -3.922 0.761 2.561 1 97.06 83 MET A O 1
ATOM 651 N N . SER A 1 84 ? -2.709 2.154 3.871 1 97.5 84 SER A N 1
ATOM 652 C CA . SER A 1 84 ? -1.688 1.143 4.121 1 97.5 84 SER A CA 1
ATOM 653 C C . SER A 1 84 ? -2.271 -0.066 4.848 1 97.5 84 SER A C 1
ATOM 655 O O . SER A 1 84 ? -1.908 -1.207 4.555 1 97.5 84 SER A O 1
ATOM 657 N N . ASP A 1 85 ? -3.133 0.19 5.785 1 98 85 ASP A N 1
ATOM 658 C CA . ASP A 1 85 ? -3.783 -0.892 6.52 1 98 85 ASP A CA 1
ATOM 659 C C . ASP A 1 85 ? -4.594 -1.783 5.578 1 98 85 ASP A C 1
ATOM 661 O O . ASP A 1 85 ? -4.504 -3.012 5.652 1 98 85 ASP A O 1
ATOM 665 N N . PHE A 1 86 ? -5.355 -1.193 4.73 1 98.25 86 PHE A N 1
ATOM 666 C CA . PHE A 1 86 ? -6.152 -1.967 3.787 1 98.25 86 PHE A CA 1
ATOM 667 C C . PHE A 1 86 ? -5.262 -2.773 2.854 1 98.25 86 PHE A C 1
ATOM 669 O O . PHE A 1 86 ? -5.512 -3.957 2.615 1 98.25 86 PHE A O 1
ATOM 676 N N . MET A 1 87 ? -4.23 -2.139 2.314 1 97.75 87 MET A N 1
ATOM 677 C CA . MET A 1 87 ? -3.301 -2.834 1.428 1 97.75 87 MET A CA 1
ATOM 678 C C . MET A 1 87 ? -2.639 -4.008 2.145 1 97.75 87 MET A C 1
ATOM 680 O O . MET A 1 87 ? -2.457 -5.074 1.557 1 97.75 87 MET A O 1
ATOM 684 N N . ASN A 1 88 ? -2.279 -3.83 3.373 1 97.81 88 ASN A N 1
ATOM 685 C CA . ASN A 1 88 ? -1.653 -4.883 4.164 1 97.81 88 ASN A CA 1
ATOM 686 C C . ASN A 1 88 ? -2.594 -6.066 4.367 1 97.81 88 ASN A C 1
ATOM 688 O O . ASN A 1 88 ? -2.164 -7.223 4.32 1 97.81 88 ASN A O 1
ATOM 692 N N . ARG A 1 89 ? -3.779 -5.758 4.605 1 98.19 89 ARG A N 1
ATOM 693 C CA . ARG A 1 89 ? -4.762 -6.816 4.801 1 98.19 89 ARG A CA 1
ATOM 694 C C . ARG A 1 89 ? -4.973 -7.613 3.52 1 98.19 89 ARG A C 1
ATOM 696 O O . ARG A 1 89 ? -5.066 -8.844 3.555 1 98.19 89 ARG A O 1
ATOM 703 N N . ILE A 1 90 ? -5.074 -6.953 2.426 1 98.19 90 ILE A N 1
ATOM 704 C CA . ILE A 1 90 ? -5.188 -7.625 1.138 1 98.19 90 ILE A CA 1
ATOM 705 C C . ILE A 1 90 ? -3.961 -8.508 0.906 1 98.19 90 ILE A C 1
ATOM 707 O O . ILE A 1 90 ? -4.086 -9.656 0.477 1 98.19 90 ILE A O 1
ATOM 711 N N . ASN A 1 91 ? -2.809 -7.938 1.205 1 97.56 91 ASN A N 1
ATOM 712 C CA . ASN A 1 91 ? -1.561 -8.68 1.051 1 97.56 91 ASN A CA 1
ATOM 713 C C . ASN A 1 91 ? -1.534 -9.922 1.935 1 97.56 91 ASN A C 1
ATOM 715 O O . ASN A 1 91 ? -1.134 -11 1.487 1 97.56 91 ASN A O 1
ATOM 719 N N . GLN A 1 92 ? -1.923 -9.758 3.156 1 97.44 92 GLN A N 1
ATOM 720 C CA . GLN A 1 92 ? -1.963 -10.891 4.074 1 97.44 92 GLN A CA 1
ATOM 721 C C . GLN A 1 92 ? -2.873 -11.992 3.545 1 97.44 92 GLN A C 1
ATOM 723 O O . GLN A 1 92 ? -2.535 -13.172 3.625 1 97.44 92 GLN A O 1
ATOM 728 N N . ARG A 1 93 ? -3.988 -11.594 3.086 1 97.44 93 ARG A N 1
ATOM 729 C CA . ARG A 1 93 ? -4.918 -12.562 2.52 1 97.44 93 ARG A CA 1
ATOM 730 C C . ARG A 1 93 ? -4.297 -13.281 1.326 1 97.44 93 ARG A C 1
ATOM 732 O O . ARG A 1 93 ? -4.441 -14.5 1.182 1 97.44 93 ARG A O 1
ATOM 739 N N . MET A 1 94 ? -3.621 -12.602 0.426 1 96.81 94 MET A N 1
ATOM 740 C CA . MET A 1 94 ? -2.906 -13.172 -0.712 1 96.81 94 MET A CA 1
ATOM 741 C C . MET A 1 94 ? -1.886 -14.203 -0.251 1 96.81 94 MET A C 1
ATOM 743 O O . MET A 1 94 ? -1.805 -15.297 -0.815 1 96.81 94 MET A O 1
ATOM 747 N N . GLN A 1 95 ? -1.13 -13.812 0.784 1 96.62 95 GLN A N 1
ATOM 748 C CA . GLN A 1 95 ? -0.118 -14.719 1.31 1 96.62 95 GLN A CA 1
ATOM 749 C C . GLN A 1 95 ? -0.756 -15.984 1.881 1 96.62 95 GLN A C 1
ATOM 751 O O . GLN A 1 95 ? -0.221 -17.078 1.722 1 96.62 95 GLN A O 1
ATOM 756 N N . GLN A 1 96 ? -1.844 -15.812 2.521 1 95.38 96 GLN A N 1
ATOM 757 C CA . GLN A 1 96 ? -2.557 -16.969 3.076 1 95.38 96 GLN A CA 1
ATOM 758 C C . GLN A 1 96 ? -2.984 -17.938 1.978 1 95.38 96 GLN A C 1
ATOM 760 O O . GLN A 1 96 ? -2.816 -19.141 2.113 1 95.38 96 GLN A O 1
ATOM 765 N N . ILE A 1 97 ? -3.506 -17.422 0.919 1 94.31 97 ILE A N 1
ATOM 766 C CA . ILE A 1 97 ? -3.973 -18.234 -0.199 1 94.31 97 ILE A CA 1
ATOM 767 C C . ILE A 1 97 ? -2.787 -18.938 -0.848 1 94.31 97 ILE A C 1
ATOM 769 O O . ILE A 1 97 ? -2.869 -20.125 -1.167 1 94.31 97 ILE A O 1
ATOM 773 N N . GLN A 1 98 ? -1.722 -18.281 -1.048 1 91.19 98 GLN A N 1
ATOM 774 C CA . GLN A 1 98 ? -0.536 -18.859 -1.677 1 91.19 98 GLN A CA 1
ATOM 775 C C . GLN A 1 98 ? 0.054 -19.969 -0.823 1 91.19 98 GLN A C 1
ATOM 777 O O . GLN A 1 98 ? 0.496 -21 -1.351 1 91.19 98 GLN A O 1
ATOM 782 N N . ARG A 1 99 ? 0.116 -19.734 0.444 1 90.12 99 ARG A N 1
ATOM 783 C CA . ARG A 1 99 ? 0.626 -20.75 1.356 1 90.12 99 ARG A CA 1
ATOM 784 C C . ARG A 1 99 ? -0.242 -22 1.319 1 90.12 99 ARG A C 1
ATOM 786 O O . ARG A 1 99 ? 0.272 -23.125 1.357 1 90.12 99 ARG A O 1
ATOM 793 N N . LYS A 1 100 ? -1.533 -21.875 1.25 1 88 100 LYS A N 1
ATOM 794 C CA . LYS A 1 100 ? -2.455 -23 1.168 1 88 100 LYS A CA 1
ATOM 795 C C . LYS A 1 100 ? -2.242 -23.781 -0.121 1 88 100 LYS A C 1
ATOM 797 O O . LYS A 1 100 ? -2.303 -25.016 -0.118 1 88 100 LYS A O 1
ATOM 802 N N . LYS A 1 101 ? -1.996 -23.141 -1.167 1 84 101 LYS A N 1
ATOM 803 C CA . LYS A 1 101 ? -1.76 -23.781 -2.451 1 84 101 LYS A CA 1
ATOM 804 C C . LYS A 1 101 ? -0.438 -24.547 -2.445 1 84 101 LYS A C 1
ATOM 806 O O . LYS A 1 101 ? -0.342 -25.641 -3.012 1 84 101 LYS A O 1
ATOM 811 N N . SER A 1 102 ? 0.527 -23.953 -1.835 1 79.31 102 SER A N 1
ATOM 812 C CA . SER A 1 102 ? 1.844 -24.578 -1.798 1 79.31 102 SER A CA 1
ATOM 813 C C . SER A 1 102 ? 1.852 -25.797 -0.873 1 79.31 102 SER A C 1
ATOM 815 O O . SER A 1 102 ? 2.477 -26.812 -1.179 1 79.31 102 SER A O 1
ATOM 817 N N . PHE A 1 103 ? 1.274 -25.609 0.282 1 72.94 103 PHE A N 1
ATOM 818 C CA . PHE A 1 103 ? 1.292 -26.703 1.244 1 72.94 103 PHE A CA 1
ATOM 819 C C . PHE A 1 103 ? 0.097 -27.641 1.036 1 72.94 103 PHE A C 1
ATOM 821 O O . PHE A 1 103 ? 0.129 -28.797 1.434 1 72.94 103 PHE A O 1
ATOM 828 N N . GLY A 1 104 ? -1.08 -27.203 0.764 1 60.5 104 GLY A N 1
ATOM 829 C CA . GLY A 1 104 ? -2.195 -28.094 0.493 1 60.5 104 GLY A CA 1
ATOM 830 C C . GLY A 1 104 ? -1.924 -29.047 -0.647 1 60.5 104 GLY A C 1
ATOM 831 O O . GLY A 1 104 ? -2.605 -30.078 -0.781 1 60.5 104 GLY A O 1
ATOM 832 N N . LEU A 1 105 ? -1.268 -28.734 -1.723 1 54.06 105 LEU A N 1
ATOM 833 C CA . LEU A 1 105 ? -0.891 -29.734 -2.717 1 54.06 105 LEU A CA 1
ATOM 834 C C . LEU A 1 105 ? -0.019 -30.812 -2.094 1 54.06 105 LEU A C 1
ATOM 836 O O . LEU A 1 105 ? 0.235 -31.844 -2.719 1 54.06 105 LEU A O 1
ATOM 840 N N . LEU A 1 106 ? 0.625 -30.562 -1.038 1 44.94 106 LEU A N 1
ATOM 841 C CA . LEU A 1 106 ? 1.429 -31.641 -0.497 1 44.94 106 LEU A CA 1
ATOM 842 C C . LEU A 1 106 ? 0.547 -32.688 0.19 1 44.94 106 LEU A C 1
ATOM 844 O O . LEU A 1 106 ? 1.007 -33.781 0.508 1 44.94 106 LEU A O 1
ATOM 848 N N . PHE A 1 107 ? -0.585 -32.438 0.739 1 37.72 107 PHE A N 1
ATOM 849 C CA . PHE A 1 107 ? -1.363 -33.594 1.225 1 37.72 107 PHE A CA 1
ATOM 850 C C . PHE A 1 107 ? -2.383 -34.031 0.182 1 37.72 107 PHE A C 1
ATOM 852 O O . PHE A 1 107 ? -2.857 -33.219 -0.615 1 37.72 107 PHE A O 1
ATOM 859 N N . MET B 1 1 ? 15.633 10.406 -5.039 1 90.75 1 MET B N 1
ATOM 860 C CA . MET B 1 1 ? 15.156 9.242 -4.301 1 90.75 1 MET B CA 1
ATOM 861 C C . MET B 1 1 ? 14.031 8.547 -5.059 1 90.75 1 MET B C 1
ATOM 863 O O . MET B 1 1 ? 14.07 7.328 -5.266 1 90.75 1 MET B O 1
ATOM 867 N N . ASN B 1 2 ? 13.117 9.234 -5.734 1 91.5 2 ASN B N 1
ATOM 868 C CA . ASN B 1 2 ? 12.008 8.664 -6.484 1 91.5 2 ASN B CA 1
ATOM 869 C C . ASN B 1 2 ? 12.484 7.93 -7.734 1 91.5 2 ASN B C 1
ATOM 871 O O . ASN B 1 2 ? 12.023 6.828 -8.031 1 91.5 2 ASN B O 1
ATOM 875 N N . GLU B 1 3 ? 13.438 8.586 -8.367 1 93.62 3 GLU B N 1
ATOM 876 C CA . GLU B 1 3 ? 13.969 7.988 -9.586 1 93.62 3 GLU B CA 1
ATOM 877 C C . GLU B 1 3 ? 14.703 6.684 -9.281 1 93.62 3 GLU B C 1
ATOM 879 O O . GLU B 1 3 ? 14.586 5.715 -10.031 1 93.62 3 GLU B O 1
ATOM 884 N N . PHE B 1 4 ? 15.438 6.723 -8.195 1 96.12 4 PHE B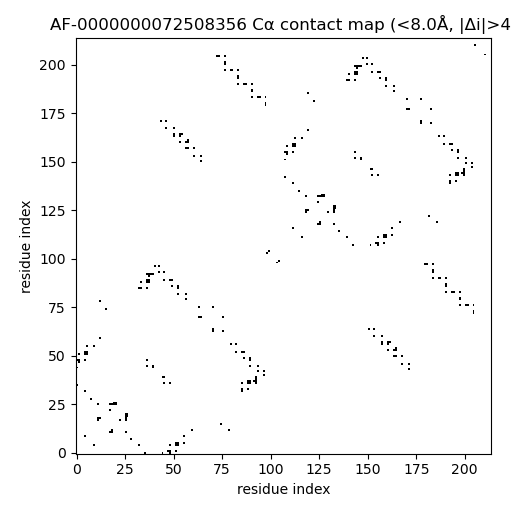 N 1
ATOM 885 C CA . PHE B 1 4 ? 16.172 5.535 -7.781 1 96.12 4 PHE B CA 1
ATOM 886 C C . PHE B 1 4 ? 15.227 4.371 -7.52 1 96.12 4 PHE B C 1
ATOM 888 O O . PHE B 1 4 ? 15.422 3.271 -8.047 1 96.12 4 PHE B O 1
ATOM 895 N N . ILE B 1 5 ? 14.141 4.52 -6.793 1 96.81 5 ILE B N 1
ATOM 896 C CA . ILE B 1 5 ? 13.18 3.471 -6.469 1 96.81 5 ILE B CA 1
ATOM 897 C C . ILE B 1 5 ? 12.484 2.998 -7.738 1 96.81 5 ILE B C 1
ATOM 899 O O . ILE B 1 5 ? 12.312 1.795 -7.949 1 96.81 5 ILE B O 1
ATOM 903 N N . ASN B 1 6 ? 12.102 3.953 -8.555 1 97 6 ASN B N 1
ATOM 904 C CA . ASN B 1 6 ? 11.43 3.615 -9.805 1 97 6 ASN B CA 1
ATOM 905 C C . ASN B 1 6 ? 12.289 2.707 -10.68 1 97 6 ASN B C 1
ATOM 907 O O . ASN B 1 6 ? 11.812 1.681 -11.172 1 97 6 ASN B O 1
ATOM 911 N N . LYS B 1 7 ? 13.5 3.055 -10.797 1 97.19 7 LYS B N 1
ATOM 912 C CA . LYS B 1 7 ? 14.391 2.305 -11.672 1 97.19 7 LYS B CA 1
ATOM 913 C C . LYS B 1 7 ? 14.734 0.943 -11.078 1 97.19 7 LYS B C 1
ATOM 915 O O . LYS B 1 7 ? 14.641 -0.08 -11.758 1 97.19 7 LYS B O 1
ATOM 920 N N . VAL B 1 8 ? 15.18 0.928 -9.828 1 98 8 VAL B N 1
ATOM 921 C CA . VAL B 1 8 ? 15.656 -0.297 -9.195 1 98 8 VAL B CA 1
ATOM 922 C C . VAL B 1 8 ? 14.492 -1.263 -8.992 1 98 8 VAL B C 1
ATOM 924 O O . VAL B 1 8 ? 14.523 -2.393 -9.484 1 98 8 VAL B O 1
ATOM 927 N N . LEU B 1 9 ? 13.438 -0.87 -8.289 1 98.12 9 LEU B N 1
ATOM 928 C CA . LEU B 1 9 ? 12.297 -1.74 -8.047 1 98.12 9 LEU B CA 1
ATOM 929 C C . LEU B 1 9 ? 11.602 -2.109 -9.352 1 98.12 9 LEU B C 1
ATOM 931 O O . LEU B 1 9 ? 11.203 -3.262 -9.547 1 98.12 9 LEU B O 1
ATOM 935 N N . GLY B 1 10 ? 11.469 -1.145 -10.234 1 97.5 10 GLY B N 1
ATOM 936 C CA . GLY B 1 10 ? 10.867 -1.406 -11.539 1 97.5 10 GLY B CA 1
ATOM 937 C C . GLY B 1 10 ? 11.602 -2.473 -12.328 1 97.5 10 GLY B C 1
ATOM 938 O O . GLY B 1 10 ? 10.977 -3.316 -12.969 1 97.5 10 GLY B O 1
ATOM 939 N N . SER B 1 11 ? 12.867 -2.434 -12.258 1 97.25 11 SER B N 1
ATOM 940 C CA . SER B 1 11 ? 13.68 -3.406 -12.977 1 97.25 11 SER B CA 1
ATOM 941 C C . SER B 1 11 ? 13.469 -4.816 -12.43 1 97.25 11 SER B C 1
ATOM 943 O O . SER B 1 11 ? 13.352 -5.773 -13.195 1 97.25 11 SER B O 1
ATOM 945 N N . TYR B 1 12 ? 13.367 -4.949 -11.125 1 97.5 12 TYR B N 1
ATOM 946 C CA . TYR B 1 12 ? 13.227 -6.27 -10.523 1 97.5 12 TYR B CA 1
ATOM 947 C C . TYR B 1 12 ? 11.82 -6.82 -10.734 1 97.5 12 TYR B C 1
ATOM 949 O O . TYR B 1 12 ? 11.641 -8.031 -10.898 1 97.5 12 TYR B O 1
ATOM 957 N N . LEU B 1 13 ? 10.828 -5.977 -10.805 1 96.88 13 LEU B N 1
ATOM 958 C CA . LEU B 1 13 ? 9.453 -6.41 -11.016 1 96.88 13 LEU B CA 1
ATOM 959 C C . LEU B 1 13 ? 9.281 -7.035 -12.391 1 96.88 13 LEU B C 1
ATOM 961 O O . LEU B 1 13 ? 8.359 -7.828 -12.609 1 96.88 13 LEU B O 1
ATOM 965 N N . ARG B 1 14 ? 10.211 -6.742 -13.281 1 94.31 14 ARG B N 1
ATOM 966 C CA . ARG B 1 14 ? 10.148 -7.266 -14.641 1 94.31 14 ARG B CA 1
ATOM 967 C C . ARG B 1 14 ? 10.961 -8.547 -14.773 1 94.31 14 ARG B C 1
ATOM 969 O O . ARG B 1 14 ? 10.914 -9.219 -15.805 1 94.31 14 ARG B O 1
ATOM 976 N N . LYS B 1 15 ? 11.68 -8.867 -13.734 1 94.56 15 LYS B N 1
ATOM 977 C CA . LYS B 1 15 ? 12.57 -10.023 -13.78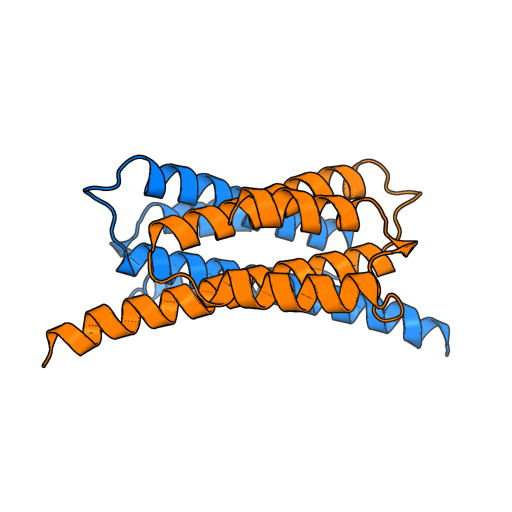1 1 94.56 15 LYS B CA 1
ATOM 978 C C . LYS B 1 15 ? 12.32 -10.961 -12.609 1 94.56 15 LYS B C 1
ATOM 980 O O . LYS B 1 15 ? 13.156 -11.094 -11.719 1 94.56 15 LYS B O 1
ATOM 985 N N . PRO B 1 16 ? 11.266 -11.75 -12.664 1 93.12 16 PRO B N 1
ATOM 986 C CA . PRO B 1 16 ? 10.875 -12.609 -11.547 1 93.12 16 PRO B CA 1
ATOM 987 C C . PRO B 1 16 ? 12 -13.539 -11.094 1 93.12 16 PRO B C 1
ATOM 989 O O . PRO B 1 16 ? 12.164 -13.766 -9.891 1 93.12 16 PRO B O 1
ATOM 992 N N . LYS B 1 17 ? 12.773 -14.039 -11.938 1 94.19 17 LYS B N 1
ATOM 993 C CA . LYS B 1 17 ? 13.844 -14.969 -11.602 1 94.19 17 LYS B CA 1
ATOM 994 C C . LYS B 1 17 ? 14.922 -14.289 -10.758 1 94.19 17 LYS B C 1
ATOM 996 O O . LYS B 1 17 ? 15.664 -14.953 -10.031 1 94.19 17 LYS B O 1
ATOM 1001 N N . HIS B 1 18 ? 14.984 -12.93 -10.812 1 96 18 HIS B N 1
ATOM 1002 C CA . HIS B 1 18 ? 16.031 -12.195 -10.125 1 96 18 HIS B CA 1
ATOM 1003 C C . HIS B 1 18 ? 15.508 -11.523 -8.859 1 96 18 HIS B C 1
ATOM 1005 O O . HIS B 1 18 ? 16.281 -10.938 -8.094 1 96 18 HIS B O 1
ATOM 1011 N N . MET B 1 19 ? 14.273 -11.57 -8.625 1 97.06 19 MET B N 1
ATOM 1012 C CA . MET B 1 19 ? 13.672 -10.969 -7.441 1 97.06 19 MET B CA 1
ATOM 1013 C C . MET B 1 19 ? 13.203 -12.039 -6.465 1 97.06 19 MET B C 1
ATOM 1015 O O . MET B 1 19 ? 12 -12.258 -6.309 1 97.06 19 MET B O 1
ATOM 1019 N N . CYS B 1 20 ? 14.133 -12.586 -5.836 1 95.69 20 CYS B N 1
ATOM 1020 C CA . CYS B 1 20 ? 13.844 -13.625 -4.855 1 95.69 20 CYS B CA 1
ATOM 1021 C C . CYS B 1 20 ? 14.914 -13.656 -3.77 1 95.69 20 CYS B C 1
ATOM 1023 O O . CYS B 1 20 ? 15.969 -13.031 -3.908 1 95.69 20 CYS B O 1
ATOM 1025 N N . GLU B 1 21 ? 14.594 -14.461 -2.672 1 95.69 21 GLU B N 1
ATOM 1026 C CA . GLU B 1 21 ? 15.445 -14.461 -1.488 1 95.69 21 GLU B CA 1
ATOM 1027 C C . GLU B 1 21 ? 16.781 -15.141 -1.771 1 95.69 21 GLU B C 1
ATOM 1029 O O . GLU B 1 21 ? 17.75 -14.938 -1.039 1 95.69 21 GLU B O 1
ATOM 1034 N N . LEU B 1 22 ? 16.797 -15.945 -2.812 1 96 22 LEU B N 1
ATOM 1035 C CA . LEU B 1 22 ? 18.031 -16.672 -3.141 1 96 22 LEU B CA 1
ATOM 1036 C C . LEU B 1 22 ? 18.953 -15.812 -4 1 96 22 LEU B C 1
ATOM 1038 O O . LEU B 1 22 ? 20.094 -16.188 -4.246 1 96 22 LEU B O 1
ATOM 1042 N N . CYS B 1 23 ? 18.562 -14.648 -4.512 1 97.56 23 CYS B N 1
ATOM 1043 C CA . CYS B 1 23 ? 19.344 -13.719 -5.316 1 97.56 23 CYS B CA 1
ATOM 1044 C C . CYS B 1 23 ? 19.984 -12.641 -4.449 1 97.56 23 CYS B C 1
ATOM 1046 O O . CYS B 1 23 ? 19.297 -11.719 -4 1 97.56 23 CYS B O 1
ATOM 1048 N N . PRO B 1 2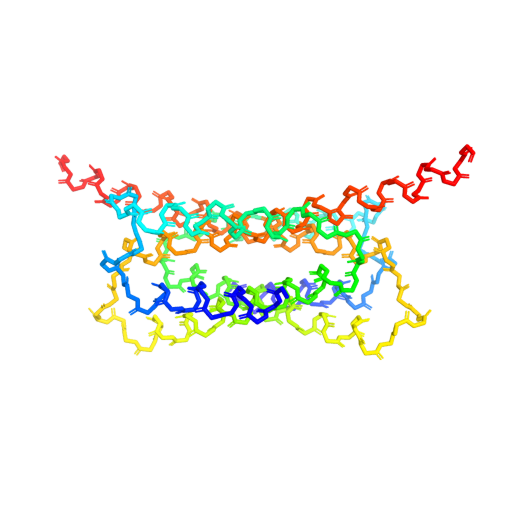4 ? 21.266 -12.742 -4.199 1 97.25 24 PRO B N 1
ATOM 1049 C CA . PRO B 1 24 ? 21.953 -11.797 -3.314 1 97.25 24 PRO B CA 1
ATOM 1050 C C . PRO B 1 24 ? 21.812 -10.352 -3.787 1 97.25 24 PRO B C 1
ATOM 1052 O O . PRO B 1 24 ? 21.688 -9.438 -2.965 1 97.25 24 PRO B O 1
ATOM 1055 N N . ALA B 1 25 ? 21.875 -10.18 -5.055 1 97.88 25 ALA B N 1
ATOM 1056 C CA . ALA B 1 25 ? 21.75 -8.828 -5.605 1 97.88 25 ALA B CA 1
ATOM 1057 C C . ALA B 1 25 ? 20.406 -8.203 -5.227 1 97.88 25 ALA B C 1
ATOM 1059 O O . ALA B 1 25 ? 20.344 -7.031 -4.844 1 97.88 25 ALA B O 1
ATOM 1060 N N . TRP B 1 26 ? 19.344 -8.898 -5.25 1 98.31 26 TRP B N 1
ATOM 1061 C CA . TRP B 1 26 ? 18.031 -8.406 -4.852 1 98.31 26 TRP B CA 1
ATOM 1062 C C . TRP B 1 26 ? 17.969 -8.141 -3.354 1 98.31 26 TRP B C 1
ATOM 1064 O O . TRP B 1 26 ? 17.5 -7.09 -2.92 1 98.31 26 TRP B O 1
ATOM 1074 N N .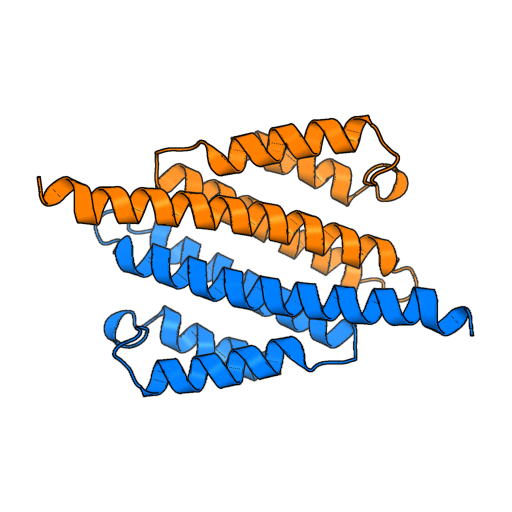 VAL B 1 27 ? 18.484 -9.039 -2.586 1 98.19 27 VAL B N 1
ATOM 1075 C CA . VAL B 1 27 ? 18.438 -8.906 -1.134 1 98.19 27 VAL B CA 1
ATOM 1076 C C . VAL B 1 27 ? 19.156 -7.625 -0.71 1 98.19 27 VAL B C 1
ATOM 1078 O O . VAL B 1 27 ? 18.672 -6.883 0.141 1 98.19 27 VAL B O 1
ATOM 1081 N N . GLN B 1 28 ? 20.281 -7.383 -1.35 1 98.12 28 GLN B N 1
ATOM 1082 C CA . GLN B 1 28 ? 21.031 -6.168 -1.055 1 98.12 28 GLN B CA 1
ATOM 1083 C C . GLN B 1 28 ? 20.281 -4.926 -1.512 1 98.12 28 GLN B C 1
ATOM 1085 O O . GLN B 1 28 ? 20.188 -3.941 -0.775 1 98.12 28 GLN B O 1
ATOM 1090 N N . SER B 1 29 ? 19.781 -4.945 -2.738 1 98.19 29 SER B N 1
ATOM 1091 C CA . SER B 1 29 ? 19.016 -3.826 -3.268 1 98.19 29 SER B CA 1
ATOM 1092 C C . SER B 1 29 ? 17.797 -3.541 -2.406 1 98.19 29 SER B C 1
ATOM 1094 O O . SER B 1 29 ? 17.453 -2.381 -2.152 1 98.19 29 SER B O 1
ATOM 1096 N N . ARG B 1 30 ? 17.125 -4.59 -1.923 1 98.25 30 ARG B N 1
ATOM 1097 C CA . ARG B 1 30 ? 15.938 -4.465 -1.077 1 98.25 30 ARG B CA 1
ATOM 1098 C C . ARG B 1 30 ? 16.266 -3.717 0.212 1 98.25 30 ARG B C 1
ATOM 1100 O O . ARG B 1 30 ? 15.5 -2.855 0.646 1 98.25 30 ARG B O 1
ATOM 1107 N N . GLU B 1 31 ? 17.375 -4.023 0.815 1 98.19 31 GLU B N 1
ATOM 1108 C CA . GLU B 1 31 ? 17.781 -3.35 2.045 1 98.19 31 GLU B CA 1
ATOM 1109 C C . GLU B 1 31 ? 18.047 -1.865 1.8 1 98.19 31 GLU B C 1
ATOM 1111 O O . GLU B 1 31 ? 17.672 -1.021 2.621 1 98.19 31 GLU B O 1
ATOM 1116 N N . VAL B 1 32 ? 18.703 -1.57 0.72 1 98.19 32 VAL B N 1
ATOM 1117 C CA . VAL B 1 32 ? 18.938 -0.175 0.368 1 98.19 32 VAL B CA 1
ATOM 1118 C C . VAL B 1 32 ? 17.609 0.542 0.155 1 98.19 32 VAL B C 1
ATOM 1120 O O . VAL B 1 32 ? 17.422 1.661 0.636 1 98.19 32 VAL B O 1
ATOM 1123 N N . LEU B 1 33 ? 16.688 -0.092 -0.587 1 98.5 33 LEU B N 1
ATOM 1124 C CA . LEU B 1 33 ? 15.367 0.476 -0.817 1 98.5 33 LEU B CA 1
ATOM 1125 C C . LEU B 1 33 ? 14.648 0.733 0.503 1 98.5 33 LEU B C 1
ATOM 1127 O O . LEU B 1 33 ? 14 1.768 0.668 1 98.5 33 LEU B O 1
ATOM 1131 N N . ARG B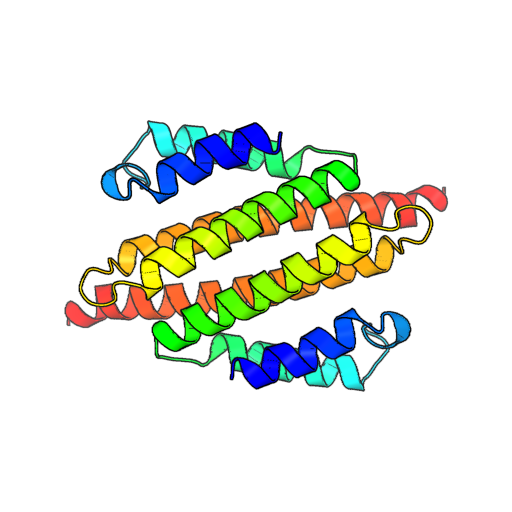 1 34 ? 14.742 -0.169 1.463 1 98.12 34 ARG B N 1
ATOM 1132 C CA . ARG B 1 34 ? 14.133 0.001 2.779 1 98.12 34 ARG B CA 1
ATOM 1133 C C . ARG B 1 34 ? 14.68 1.239 3.48 1 98.12 34 ARG B C 1
ATOM 1135 O O . ARG B 1 34 ? 13.922 2.033 4.035 1 98.12 34 ARG B O 1
ATOM 1142 N N . ILE B 1 35 ? 15.945 1.432 3.406 1 97.81 35 ILE B N 1
ATOM 1143 C CA . ILE B 1 35 ? 16.594 2.578 4.035 1 97.81 35 ILE B CA 1
ATOM 1144 C C . ILE B 1 35 ? 16.094 3.869 3.391 1 97.81 35 ILE B C 1
ATOM 1146 O O . ILE B 1 35 ? 15.773 4.836 4.09 1 97.81 35 ILE B O 1
ATOM 1150 N N . VAL B 1 36 ? 16.031 3.906 2.076 1 97.88 36 VAL B N 1
ATOM 1151 C CA . VAL B 1 36 ? 15.578 5.074 1.322 1 97.88 36 VAL B CA 1
ATOM 1152 C C . VAL B 1 36 ? 14.156 5.453 1.75 1 97.88 36 VAL B C 1
ATOM 1154 O O . VAL B 1 36 ? 13.82 6.637 1.827 1 97.88 36 VAL B O 1
ATOM 1157 N N . CYS B 1 37 ? 13.305 4.484 2.1 1 97.69 37 CYS B N 1
ATOM 1158 C CA . CYS B 1 37 ? 11.906 4.703 2.471 1 97.69 37 CYS B CA 1
ATOM 1159 C C . CYS B 1 37 ? 11.797 5.191 3.912 1 97.69 37 CYS B C 1
ATOM 1161 O O . CYS B 1 37 ? 10.828 5.852 4.277 1 97.69 37 CYS B O 1
ATOM 1163 N N . GLU B 1 38 ? 12.797 4.992 4.734 1 97.19 38 GLU B N 1
ATOM 1164 C CA . GLU B 1 38 ? 12.688 5.215 6.176 1 97.19 38 GLU B CA 1
ATOM 1165 C C . GLU B 1 38 ? 13.477 6.449 6.605 1 97.19 38 GLU B C 1
ATOM 1167 O O . GLU B 1 38 ? 13.391 6.875 7.758 1 97.19 38 GLU B O 1
ATOM 1172 N N . THR B 1 39 ? 14.07 7.117 5.727 1 95.81 39 THR B N 1
ATOM 1173 C CA . THR B 1 39 ? 15.062 8.102 6.164 1 95.81 39 THR B CA 1
ATOM 1174 C C . THR B 1 39 ? 14.562 9.516 5.898 1 95.81 39 THR B C 1
ATOM 1176 O O . THR B 1 39 ? 14.945 10.453 6.605 1 95.81 39 THR B O 1
ATOM 1179 N N . PRO B 1 40 ? 13.773 9.766 4.844 1 95.88 40 PRO B N 1
ATOM 1180 C CA . PRO B 1 40 ? 13.422 11.156 4.539 1 95.88 40 PRO B CA 1
ATOM 1181 C C . PRO B 1 40 ? 12.781 11.875 5.727 1 95.88 40 PRO B C 1
ATOM 1183 O O . PRO B 1 40 ? 12.055 11.266 6.512 1 95.88 40 PRO B O 1
ATOM 1186 N N . THR B 1 41 ? 13.07 13.211 5.852 1 93.75 41 THR B N 1
ATOM 1187 C CA . THR B 1 41 ? 12.516 14.031 6.918 1 93.75 41 THR B CA 1
ATOM 1188 C C . THR B 1 41 ? 11.484 15.016 6.359 1 93.75 41 THR B C 1
ATOM 1190 O O . THR B 1 41 ? 10.797 15.703 7.121 1 93.75 41 THR B O 1
ATOM 1193 N N . CYS B 1 42 ? 11.461 15.141 5.074 1 94 42 CYS B N 1
ATOM 1194 C CA . CYS B 1 42 ? 10.531 16.047 4.398 1 94 42 CYS B CA 1
ATOM 1195 C C . CYS B 1 42 ? 9.281 15.297 3.941 1 94 42 CYS B C 1
ATOM 1197 O O . CYS B 1 42 ? 9.375 14.289 3.234 1 94 42 CYS B O 1
ATOM 1199 N N . VAL B 1 43 ? 8.164 15.805 4.273 1 93.12 43 VAL B N 1
ATOM 1200 C CA . VAL B 1 43 ? 6.883 15.172 3.982 1 93.12 43 VAL B CA 1
ATOM 1201 C C . VAL B 1 43 ? 6.668 15.102 2.473 1 93.12 43 VAL B C 1
ATOM 1203 O O . VAL B 1 43 ? 6.109 14.125 1.962 1 93.12 43 VAL B O 1
ATOM 1206 N N . ASP B 1 44 ? 7.18 16.047 1.719 1 93.62 44 ASP B N 1
ATOM 1207 C CA . ASP B 1 44 ? 7.008 16.062 0.269 1 93.62 44 ASP B CA 1
ATOM 1208 C C . ASP B 1 44 ? 7.777 14.922 -0.39 1 93.62 44 ASP B C 1
ATOM 1210 O O . ASP B 1 44 ? 7.32 14.352 -1.38 1 93.62 44 ASP B O 1
ATOM 1214 N N . VAL B 1 45 ? 8.922 14.609 0.141 1 95.56 45 VAL B N 1
ATOM 1215 C CA . VAL B 1 45 ? 9.703 13.492 -0.373 1 95.56 45 VAL B CA 1
ATOM 1216 C C . VAL B 1 45 ? 8.969 12.18 -0.09 1 95.56 45 VAL B C 1
ATOM 1218 O O . VAL B 1 45 ? 8.922 11.289 -0.945 1 95.56 45 VAL B O 1
ATOM 1221 N N . LEU B 1 46 ? 8.305 12.086 1.068 1 96.75 46 LEU B N 1
ATOM 1222 C CA . LEU B 1 46 ? 7.562 10.883 1.44 1 96.75 46 LEU B CA 1
ATOM 1223 C C . LEU B 1 46 ? 6.348 10.688 0.54 1 96.75 46 LEU B C 1
ATOM 1225 O O . LEU B 1 46 ? 6.07 9.57 0.097 1 96.75 46 LEU B O 1
ATOM 1229 N N . PHE B 1 47 ? 5.672 11.812 0.225 1 96.25 47 PHE B N 1
ATOM 1230 C CA . PHE B 1 47 ? 4.566 11.734 -0.722 1 96.25 47 PHE B CA 1
ATOM 1231 C C . PHE B 1 47 ? 5.055 11.258 -2.084 1 96.25 47 PHE B C 1
ATOM 1233 O O . PHE B 1 47 ? 4.391 10.445 -2.736 1 96.25 47 PHE B O 1
ATOM 1240 N N . GLY B 1 48 ? 6.188 11.727 -2.5 1 96.19 48 GLY B N 1
ATOM 1241 C CA . GLY B 1 48 ? 6.77 11.312 -3.766 1 96.19 48 GLY B CA 1
ATOM 1242 C C . GLY B 1 48 ? 7.113 9.836 -3.809 1 96.19 48 GLY B C 1
ATOM 1243 O O . GLY B 1 48 ? 6.824 9.156 -4.793 1 96.19 48 GLY B O 1
ATOM 1244 N N . LEU B 1 49 ? 7.73 9.367 -2.762 1 97.62 49 LEU B N 1
ATOM 1245 C CA . LEU B 1 49 ? 8.078 7.949 -2.668 1 97.62 49 LEU B CA 1
ATOM 1246 C C . LEU B 1 49 ? 6.824 7.082 -2.672 1 97.62 49 LEU B C 1
ATOM 1248 O O . LEU B 1 49 ? 6.77 6.062 -3.363 1 97.62 49 LEU B O 1
ATOM 1252 N N . TRP B 1 50 ? 5.828 7.492 -1.861 1 97.69 50 TRP B N 1
ATOM 1253 C CA . TRP B 1 50 ? 4.551 6.789 -1.785 1 97.69 50 TRP B CA 1
ATOM 1254 C C . TRP B 1 50 ? 3.898 6.691 -3.162 1 97.69 50 TRP B C 1
ATOM 1256 O O . TRP B 1 50 ? 3.434 5.625 -3.561 1 97.69 50 TRP B O 1
ATOM 1266 N N . ALA B 1 51 ? 3.912 7.754 -3.893 1 96.62 51 ALA B N 1
ATOM 1267 C CA . ALA B 1 51 ? 3.346 7.793 -5.238 1 96.62 51 ALA B CA 1
ATOM 1268 C C . ALA B 1 51 ? 4.121 6.887 -6.188 1 96.62 51 ALA B C 1
ATOM 1270 O O . ALA B 1 51 ? 3.529 6.18 -7.008 1 96.62 51 ALA B O 1
ATOM 1271 N N . THR B 1 52 ? 5.379 6.918 -6.102 1 97.44 52 THR B N 1
ATOM 1272 C CA . THR B 1 52 ? 6.23 6.125 -6.988 1 97.44 52 THR B CA 1
ATOM 1273 C C . THR B 1 52 ? 5.965 4.637 -6.801 1 97.44 52 THR B C 1
ATOM 1275 O O . THR B 1 52 ? 5.758 3.908 -7.773 1 97.44 52 THR B O 1
ATOM 1278 N N . VAL B 1 53 ? 5.953 4.152 -5.523 1 97.69 53 VAL B N 1
ATOM 1279 C CA . VAL B 1 53 ? 5.676 2.746 -5.254 1 97.69 53 VAL B CA 1
ATOM 1280 C C . VAL B 1 53 ? 4.262 2.4 -5.719 1 97.69 53 VAL B C 1
ATOM 1282 O O . VAL B 1 53 ? 4.039 1.342 -6.312 1 97.69 53 VAL B O 1
ATOM 1285 N N . GLY B 1 54 ? 3.309 3.316 -5.449 1 96.69 54 GLY B N 1
ATOM 1286 C CA . GLY B 1 54 ? 1.946 3.127 -5.922 1 96.69 54 GLY B CA 1
ATOM 1287 C C . GLY B 1 54 ? 1.851 2.98 -7.43 1 96.69 54 GLY B C 1
ATOM 1288 O O . GLY B 1 54 ? 1.127 2.117 -7.93 1 96.69 54 GLY B O 1
ATOM 1289 N N . ASN B 1 55 ? 2.561 3.791 -8.156 1 95.5 55 ASN B N 1
ATOM 1290 C CA . ASN B 1 55 ? 2.566 3.727 -9.609 1 95.5 55 ASN B CA 1
ATOM 1291 C C . ASN B 1 55 ? 3.18 2.424 -10.117 1 95.5 55 ASN B C 1
ATOM 1293 O O . ASN B 1 55 ? 2.699 1.842 -11.086 1 95.5 55 ASN B O 1
ATOM 1297 N N . LEU B 1 56 ? 4.23 2.027 -9.5 1 96.88 56 LEU B N 1
ATOM 1298 C CA . LEU B 1 56 ? 4.852 0.755 -9.852 1 96.88 56 LEU B CA 1
ATOM 1299 C C . LEU B 1 56 ? 3.889 -0.404 -9.609 1 96.88 56 LEU B C 1
ATOM 1301 O O . LEU B 1 56 ? 3.814 -1.332 -10.422 1 96.88 56 LEU B O 1
ATOM 1305 N N . ASN B 1 57 ? 3.172 -0.317 -8.469 1 96.12 57 ASN B N 1
ATOM 1306 C CA . ASN B 1 57 ? 2.143 -1.306 -8.164 1 96.12 57 ASN B CA 1
ATOM 1307 C C . ASN B 1 57 ? 1.081 -1.36 -9.266 1 96.12 57 ASN B C 1
ATOM 1309 O O . ASN B 1 57 ? 0.733 -2.441 -9.742 1 96.12 57 ASN B O 1
ATOM 1313 N N . ALA B 1 58 ? 0.6 -0.252 -9.633 1 94.75 58 ALA B N 1
ATOM 1314 C CA . ALA B 1 58 ? -0.431 -0.172 -10.664 1 94.75 58 ALA B CA 1
ATOM 1315 C C . ALA B 1 58 ? 0.068 -0.75 -11.984 1 94.75 58 ALA B C 1
ATOM 1317 O O . ALA B 1 58 ? -0.644 -1.51 -12.641 1 94.75 58 ALA B O 1
ATOM 1318 N N . ALA B 1 59 ? 1.222 -0.382 -12.391 1 94.69 59 ALA B N 1
ATOM 1319 C CA . ALA B 1 59 ? 1.812 -0.877 -13.633 1 94.69 59 ALA B CA 1
ATOM 1320 C C . ALA B 1 59 ? 1.982 -2.395 -13.594 1 94.69 59 ALA B C 1
ATOM 1322 O O . ALA B 1 59 ? 1.688 -3.084 -14.57 1 94.69 59 ALA B O 1
ATOM 1323 N N . TYR B 1 60 ? 2.477 -2.885 -12.477 1 95.25 60 TYR B N 1
ATOM 1324 C CA . TYR B 1 60 ? 2.68 -4.32 -12.312 1 95.25 60 TYR B CA 1
ATOM 1325 C C . TYR B 1 60 ? 1.36 -5.074 -12.422 1 95.25 60 TYR B C 1
ATOM 1327 O O . TYR B 1 60 ? 1.276 -6.09 -13.117 1 95.25 60 TYR B O 1
ATOM 1335 N N . LEU B 1 61 ? 0.338 -4.582 -11.766 1 94.31 61 LEU B N 1
ATOM 1336 C CA . LEU B 1 61 ? -0.961 -5.246 -11.758 1 94.31 61 LEU B CA 1
ATOM 1337 C C . LEU B 1 61 ? -1.565 -5.273 -13.164 1 94.31 61 LEU B C 1
ATOM 1339 O O . LEU B 1 61 ? -2.25 -6.23 -13.523 1 94.31 61 LEU B O 1
ATOM 1343 N N . LYS B 1 62 ? -1.355 -4.246 -13.898 1 93 62 LYS B N 1
ATOM 1344 C CA . LYS B 1 62 ? -1.822 -4.227 -15.281 1 93 62 LYS B CA 1
ATOM 1345 C C . LYS B 1 62 ? -1.209 -5.371 -16.078 1 93 62 LYS B C 1
ATOM 1347 O O . LYS B 1 62 ? -1.889 -5.996 -16.906 1 93 62 LYS B O 1
ATOM 1352 N N . THR B 1 63 ? 0.01 -5.617 -15.852 1 90.5 63 THR B N 1
ATOM 1353 C CA . THR B 1 63 ? 0.711 -6.684 -16.562 1 90.5 63 THR B CA 1
ATOM 1354 C C . THR B 1 63 ? 0.198 -8.055 -16.109 1 90.5 63 THR B C 1
ATOM 1356 O O . THR B 1 63 ? -0.009 -8.938 -16.953 1 90.5 63 THR B O 1
ATOM 1359 N N . VAL B 1 64 ? 0.033 -8.203 -14.836 1 91.06 64 VAL B N 1
ATOM 1360 C CA . VAL B 1 64 ? -0.344 -9.484 -14.258 1 91.06 64 VAL B CA 1
ATOM 1361 C C . VAL B 1 64 ? -1.773 -9.836 -14.664 1 91.06 64 VAL B C 1
ATOM 1363 O O . VAL B 1 64 ? -2.102 -11.008 -14.852 1 91.06 64 VAL B O 1
ATOM 1366 N N . THR B 1 65 ? -2.596 -8.867 -14.719 1 87.69 65 THR B N 1
ATOM 1367 C CA . THR B 1 65 ? -4.004 -9.125 -14.984 1 87.69 65 THR B CA 1
ATOM 1368 C C . THR B 1 65 ? -4.258 -9.242 -16.484 1 87.69 65 THR B C 1
ATOM 1370 O O . THR B 1 65 ? -5.309 -9.727 -16.906 1 87.69 65 THR B O 1
ATOM 1373 N N . ALA B 1 66 ? -3.359 -8.758 -17.312 1 85.75 66 ALA B N 1
ATOM 1374 C CA . ALA B 1 66 ? -3.498 -8.82 -18.766 1 85.75 66 ALA B CA 1
ATOM 1375 C C . ALA B 1 66 ? -3.332 -10.25 -19.281 1 85.75 66 ALA B C 1
ATOM 1377 O O . ALA B 1 66 ? -3.994 -10.656 -20.234 1 85.75 66 ALA B O 1
ATOM 1378 N N . ASP B 1 67 ? -2.484 -11.023 -18.719 1 80.81 67 ASP B N 1
ATOM 1379 C CA . ASP B 1 67 ? -2.229 -12.398 -19.141 1 80.81 67 ASP B CA 1
ATOM 1380 C C . ASP B 1 67 ? -2.445 -13.375 -17.984 1 80.81 67 ASP B C 1
ATOM 1382 O O . ASP B 1 67 ? -1.49 -13.789 -17.328 1 80.81 67 ASP B O 1
ATOM 1386 N N . VAL B 1 68 ? -3.598 -13.82 -17.844 1 79.88 68 VAL B N 1
ATOM 1387 C CA . VAL B 1 68 ? -3.998 -14.648 -16.719 1 79.88 68 VAL B CA 1
ATOM 1388 C C . VAL B 1 68 ? -3.371 -16.031 -16.844 1 79.88 68 VAL B C 1
ATOM 1390 O O . VAL B 1 68 ? -2.945 -16.625 -15.859 1 79.88 68 VAL B O 1
ATOM 1393 N N . ALA B 1 69 ? -3.174 -16.578 -18 1 82.56 69 ALA B N 1
ATOM 1394 C CA . ALA B 1 69 ? -2.703 -17.938 -18.266 1 82.56 69 ALA B CA 1
ATOM 1395 C C . ALA B 1 69 ? -1.235 -18.094 -17.875 1 82.56 69 ALA B C 1
ATOM 1397 O O . ALA B 1 69 ? -0.817 -19.156 -17.406 1 82.56 69 ALA B O 1
ATOM 1398 N N . SER B 1 70 ? -0.536 -17.047 -17.953 1 81.38 70 SER B N 1
ATOM 1399 C CA . SER B 1 70 ? 0.906 -17.141 -17.75 1 81.38 70 SER B CA 1
ATOM 1400 C C . SER B 1 70 ? 1.313 -16.516 -16.422 1 81.38 70 SER B C 1
ATOM 1402 O O . SER B 1 70 ? 2.504 -16.344 -16.141 1 81.38 70 SER B O 1
ATOM 1404 N N . ARG B 1 71 ? 0.301 -16.266 -15.68 1 86 71 ARG B N 1
ATOM 1405 C CA . ARG B 1 71 ? 0.62 -15.555 -14.453 1 86 71 ARG B CA 1
ATOM 1406 C C . ARG B 1 71 ? 1.323 -16.469 -13.453 1 86 71 ARG B C 1
ATOM 1408 O O . ARG B 1 71 ? 0.919 -17.625 -13.266 1 86 71 ARG B O 1
ATOM 1415 N N . ASP B 1 72 ? 2.418 -16.047 -12.977 1 91 72 ASP B N 1
ATOM 1416 C CA . ASP B 1 72 ? 3.096 -16.688 -11.852 1 91 72 ASP B CA 1
ATOM 1417 C C . ASP B 1 72 ? 2.57 -16.141 -10.523 1 91 72 ASP B C 1
ATOM 1419 O O . ASP B 1 72 ? 3.029 -15.102 -10.047 1 91 72 ASP B O 1
ATOM 1423 N N . LEU B 1 73 ? 1.7 -16.828 -9.898 1 91.69 73 LEU B N 1
ATOM 1424 C CA . LEU B 1 73 ? 1.011 -16.344 -8.703 1 91.69 73 LEU B CA 1
ATOM 1425 C C . LEU B 1 73 ? 1.964 -16.281 -7.516 1 91.69 73 LEU B C 1
ATOM 1427 O O . LEU B 1 73 ? 1.828 -15.406 -6.652 1 91.69 73 LEU B O 1
ATOM 1431 N N . SER B 1 74 ? 2.906 -17.203 -7.516 1 93.38 74 SER B N 1
ATOM 1432 C CA . SER B 1 74 ? 3.891 -17.172 -6.438 1 93.38 74 SER B CA 1
ATOM 1433 C C . SER B 1 74 ? 4.738 -15.906 -6.5 1 93.38 74 SER B C 1
ATOM 1435 O O . SER B 1 74 ? 4.957 -15.25 -5.477 1 93.38 74 SER B O 1
ATOM 1437 N N . PHE B 1 75 ? 5.137 -15.57 -7.688 1 95.5 75 PHE B N 1
ATOM 1438 C CA . PHE B 1 75 ? 5.902 -14.336 -7.824 1 95.5 75 PHE B CA 1
ATOM 1439 C C . PHE B 1 75 ? 5.035 -13.125 -7.531 1 95.5 75 PHE B C 1
ATOM 1441 O O . PHE B 1 75 ? 5.484 -12.172 -6.887 1 95.5 75 PHE B O 1
ATOM 1448 N N . SER B 1 76 ? 3.822 -13.117 -7.992 1 95.31 76 SER B N 1
ATOM 1449 C CA . SER B 1 76 ? 2.918 -12 -7.75 1 95.31 76 SER B CA 1
ATOM 1450 C C . SER B 1 76 ? 2.715 -11.773 -6.254 1 95.31 76 SER B C 1
ATOM 1452 O O . SER B 1 76 ? 2.73 -10.633 -5.789 1 95.31 76 SER B O 1
ATOM 1454 N N . ALA B 1 77 ? 2.543 -12.852 -5.52 1 96.12 77 ALA B N 1
ATOM 1455 C CA . ALA B 1 77 ? 2.389 -12.75 -4.07 1 96.12 77 ALA B CA 1
ATOM 1456 C C . ALA B 1 77 ? 3.639 -12.156 -3.424 1 96.12 77 ALA B C 1
ATOM 1458 O O . ALA B 1 77 ? 3.541 -11.305 -2.535 1 96.12 77 ALA B O 1
ATOM 1459 N N . TYR B 1 78 ? 4.762 -12.609 -3.885 1 97.06 78 TYR B N 1
ATOM 1460 C CA . TYR B 1 78 ? 6.02 -12.094 -3.363 1 97.06 78 TYR B CA 1
ATOM 1461 C C . TYR B 1 78 ? 6.176 -10.609 -3.686 1 97.06 78 TYR B C 1
ATOM 1463 O O . TYR B 1 78 ? 6.539 -9.812 -2.816 1 97.06 78 TYR B O 1
ATOM 1471 N N . ALA B 1 79 ? 5.938 -10.25 -4.91 1 97.38 79 ALA B N 1
ATOM 1472 C CA . ALA B 1 79 ? 6.059 -8.867 -5.352 1 97.38 79 ALA B CA 1
ATOM 1473 C C . ALA B 1 79 ? 5.121 -7.953 -4.562 1 97.38 79 ALA B C 1
ATOM 1475 O O . ALA B 1 79 ? 5.527 -6.875 -4.121 1 97.38 79 ALA B O 1
ATOM 1476 N N . MET B 1 80 ? 3.9 -8.336 -4.359 1 96.88 80 MET B N 1
ATOM 1477 C CA . MET B 1 80 ? 2.938 -7.566 -3.574 1 96.88 80 MET B CA 1
ATOM 1478 C C . MET B 1 80 ? 3.422 -7.395 -2.141 1 96.88 80 MET B C 1
ATOM 1480 O O . MET B 1 80 ? 3.262 -6.324 -1.552 1 96.88 80 MET B O 1
ATOM 1484 N N . ASP B 1 81 ? 3.982 -8.414 -1.617 1 98.06 81 ASP B N 1
ATOM 1485 C CA . ASP B 1 81 ? 4.508 -8.375 -0.256 1 98.06 81 ASP B CA 1
ATOM 1486 C C . ASP B 1 81 ? 5.633 -7.352 -0.132 1 98.06 81 ASP B C 1
ATOM 1488 O O . ASP B 1 81 ? 5.68 -6.582 0.83 1 98.06 81 ASP B O 1
ATOM 1492 N N . GLN B 1 82 ? 6.508 -7.391 -1.06 1 98 82 GLN B N 1
ATOM 1493 C CA . GLN B 1 82 ? 7.609 -6.438 -1.048 1 98 82 GLN B CA 1
ATOM 1494 C C . GLN B 1 82 ? 7.102 -5.004 -1.179 1 98 82 GLN B C 1
ATOM 1496 O O . GLN B 1 82 ? 7.531 -4.117 -0.437 1 98 82 GLN B O 1
ATOM 1501 N N . MET B 1 83 ? 6.199 -4.758 -2.082 1 97 83 MET B N 1
ATOM 1502 C CA . MET B 1 83 ? 5.664 -3.412 -2.283 1 97 83 MET B CA 1
ATOM 1503 C C . MET B 1 83 ? 4.91 -2.938 -1.046 1 97 83 MET B C 1
ATOM 1505 O O . MET B 1 83 ? 5.008 -1.769 -0.666 1 97 83 MET B O 1
ATOM 1509 N N . SER B 1 84 ? 4.164 -3.854 -0.464 1 97.56 84 SER B N 1
ATOM 1510 C CA . SER B 1 84 ? 3.484 -3.529 0.786 1 97.56 84 SER B CA 1
ATOM 1511 C C . SER B 1 84 ? 4.48 -3.15 1.875 1 97.56 84 SER B C 1
ATOM 1513 O O . SER B 1 84 ? 4.227 -2.236 2.664 1 97.56 84 SER B O 1
ATOM 1515 N N . ASP B 1 85 ? 5.559 -3.867 1.928 1 98.06 85 ASP B N 1
ATOM 1516 C CA . ASP B 1 85 ? 6.602 -3.566 2.904 1 98.06 85 ASP B CA 1
ATOM 1517 C C . ASP B 1 85 ? 7.148 -2.156 2.707 1 98.06 85 ASP B C 1
ATOM 1519 O O . ASP B 1 85 ? 7.305 -1.402 3.67 1 98.06 85 ASP B O 1
ATOM 1523 N N . PHE B 1 86 ? 7.449 -1.797 1.494 1 98.25 86 PHE B N 1
ATOM 1524 C CA . PHE B 1 86 ? 7.973 -0.465 1.211 1 98.25 86 PHE B CA 1
ATOM 1525 C C . PHE B 1 86 ? 6.949 0.605 1.574 1 98.25 86 PHE B C 1
ATOM 1527 O O . PHE B 1 86 ? 7.289 1.609 2.201 1 98.25 86 PHE B O 1
ATOM 1534 N N . MET B 1 87 ? 5.691 0.386 1.196 1 97.69 87 MET B N 1
ATOM 1535 C CA . MET B 1 87 ? 4.633 1.34 1.52 1 97.69 87 MET B CA 1
ATOM 1536 C C . MET B 1 87 ? 4.484 1.493 3.029 1 97.69 87 MET B C 1
ATOM 1538 O O . MET B 1 87 ? 4.277 2.602 3.527 1 97.69 87 MET B O 1
ATOM 1542 N N . ASN B 1 88 ? 4.57 0.424 3.744 1 97.75 88 ASN B N 1
ATOM 1543 C CA . ASN B 1 88 ? 4.465 0.449 5.199 1 97.75 88 ASN B CA 1
ATOM 1544 C C . ASN B 1 88 ? 5.594 1.253 5.832 1 97.75 88 ASN B C 1
ATOM 1546 O O . ASN B 1 88 ? 5.375 1.991 6.793 1 97.75 88 ASN B O 1
ATOM 1550 N N . ARG B 1 89 ? 6.715 1.073 5.312 1 98.25 89 ARG B N 1
ATOM 1551 C CA . ARG B 1 89 ? 7.867 1.801 5.836 1 98.25 89 ARG B CA 1
ATOM 1552 C C . ARG B 1 89 ? 7.727 3.299 5.586 1 98.25 89 ARG B C 1
ATOM 1554 O O . ARG B 1 89 ? 8.031 4.109 6.461 1 98.25 89 ARG B O 1
ATOM 1561 N N . ILE B 1 90 ? 7.305 3.662 4.434 1 98.19 90 ILE B N 1
ATOM 1562 C CA . ILE B 1 90 ? 7.055 5.066 4.129 1 98.19 90 ILE B CA 1
ATOM 1563 C C . ILE B 1 90 ? 5.996 5.621 5.078 1 98.19 90 ILE B C 1
ATOM 1565 O O . ILE B 1 90 ? 6.148 6.723 5.613 1 98.19 90 ILE B O 1
ATOM 1569 N N . ASN B 1 91 ? 4.961 4.832 5.266 1 97.5 91 ASN B N 1
ATOM 1570 C CA . ASN B 1 91 ? 3.885 5.234 6.168 1 97.5 91 ASN B CA 1
ATOM 1571 C C . ASN B 1 91 ? 4.391 5.418 7.594 1 97.5 91 ASN B C 1
ATOM 1573 O O . ASN B 1 91 ? 4.039 6.398 8.258 1 97.5 91 ASN B O 1
ATOM 1577 N N . GLN B 1 92 ? 5.156 4.488 8.047 1 97.44 92 GLN B N 1
ATOM 1578 C CA . GLN B 1 92 ? 5.715 4.586 9.391 1 97.44 92 GLN B CA 1
ATOM 1579 C C . GLN B 1 92 ? 6.543 5.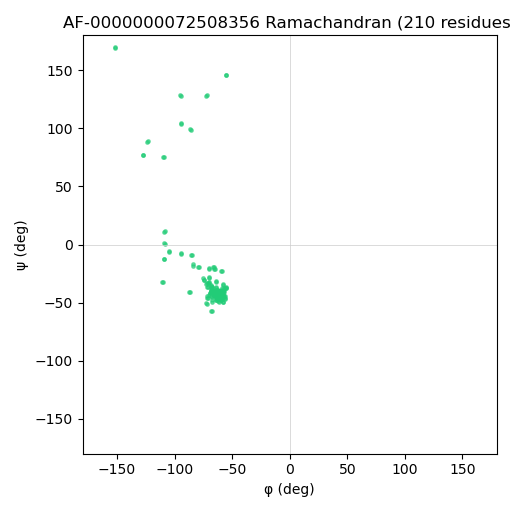855 9.555 1 97.44 92 GLN B C 1
ATOM 1581 O O . GLN B 1 92 ? 6.461 6.531 10.578 1 97.44 92 GLN B O 1
ATOM 1586 N N . ARG B 1 93 ? 7.332 6.102 8.578 1 97.38 93 ARG B N 1
ATOM 1587 C CA . ARG B 1 93 ? 8.141 7.316 8.609 1 97.38 93 ARG B CA 1
ATOM 1588 C C . ARG B 1 93 ? 7.262 8.562 8.656 1 97.38 93 ARG B C 1
ATOM 1590 O O . ARG B 1 93 ? 7.551 9.5 9.398 1 97.38 93 ARG B O 1
ATOM 1597 N N . MET B 1 94 ? 6.207 8.648 7.887 1 96.81 94 MET B N 1
ATOM 1598 C CA . MET B 1 94 ? 5.234 9.734 7.895 1 96.81 94 MET B CA 1
ATOM 1599 C C . MET B 1 94 ? 4.641 9.922 9.289 1 96.81 94 MET B C 1
ATOM 1601 O O . MET B 1 94 ? 4.547 11.047 9.781 1 96.81 94 MET B O 1
ATOM 1605 N N . GLN B 1 95 ? 4.25 8.797 9.891 1 96.5 95 GLN B N 1
ATOM 1606 C CA . GLN B 1 95 ? 3.666 8.852 11.227 1 96.5 95 GLN B CA 1
ATOM 1607 C C . GLN B 1 95 ? 4.668 9.391 12.242 1 96.5 95 GLN B C 1
ATOM 1609 O O . GLN B 1 95 ? 4.305 10.148 13.141 1 96.5 95 GLN B O 1
ATOM 1614 N N . GLN B 1 96 ? 5.871 8.984 12.109 1 95.44 96 GLN B N 1
ATOM 1615 C CA . GLN B 1 96 ? 6.918 9.469 13 1 95.44 96 GLN B CA 1
ATOM 1616 C C . GLN B 1 96 ? 7.07 10.984 12.906 1 95.44 96 GLN B C 1
ATOM 1618 O O . GLN B 1 96 ? 7.172 11.664 13.93 1 95.44 96 GLN B O 1
ATOM 1623 N N . ILE B 1 97 ? 7.078 11.484 11.711 1 94.38 97 ILE B N 1
ATOM 1624 C CA . ILE B 1 97 ? 7.234 12.922 11.477 1 94.38 97 ILE B CA 1
ATOM 1625 C C . ILE B 1 97 ? 6.031 13.672 12.047 1 94.38 97 ILE B C 1
ATOM 1627 O O . ILE B 1 97 ? 6.188 14.703 12.695 1 94.38 97 ILE B O 1
ATOM 1631 N N . GLN B 1 98 ? 4.871 13.195 11.852 1 91 98 GLN B N 1
ATOM 1632 C CA . GLN B 1 98 ? 3.65 13.836 12.328 1 91 98 GLN B CA 1
ATOM 1633 C C . GLN B 1 98 ? 3.607 13.867 13.852 1 91 98 GLN B C 1
ATOM 1635 O O . GLN B 1 98 ? 3.182 14.859 14.445 1 91 98 GLN B O 1
ATOM 1640 N N . ARG B 1 99 ? 3.977 12.781 14.438 1 90.19 99 ARG B N 1
ATOM 1641 C CA . ARG B 1 99 ? 4.012 12.711 15.898 1 90.19 99 ARG B CA 1
ATOM 1642 C C . ARG B 1 99 ? 5 13.727 16.469 1 90.19 99 ARG B C 1
ATOM 1644 O O . ARG B 1 99 ? 4.727 14.359 17.484 1 90.19 99 ARG B O 1
ATOM 1651 N N . LYS B 1 100 ? 6.141 13.883 15.875 1 88.19 100 LYS B N 1
ATOM 1652 C CA . LYS B 1 100 ? 7.145 14.852 16.312 1 88.19 100 LYS B CA 1
ATOM 1653 C C . LYS B 1 100 ? 6.613 16.281 16.203 1 88.19 100 LYS B C 1
ATOM 1655 O O . LYS B 1 100 ? 6.875 17.109 17.078 1 88.19 100 LYS B O 1
ATOM 1660 N N . LYS B 1 101 ? 5.91 16.562 15.203 1 83.81 101 LYS B N 1
ATOM 1661 C CA . LYS B 1 101 ? 5.332 17.891 15.016 1 83.81 101 LYS B CA 1
ATOM 1662 C C . LYS B 1 101 ? 4.25 18.172 16.047 1 83.81 101 LYS B C 1
ATOM 1664 O O . LYS B 1 101 ? 4.137 19.297 16.547 1 83.81 101 LYS B O 1
ATOM 1669 N N . SER B 1 102 ? 3.479 17.172 16.328 1 78.94 102 SER B N 1
ATOM 1670 C CA . SER B 1 102 ? 2.387 17.328 17.281 1 78.94 102 SER B CA 1
ATOM 1671 C C . SER B 1 102 ? 2.912 17.469 18.719 1 78.94 102 SER B C 1
ATOM 1673 O O . SER B 1 102 ? 2.389 18.266 19.5 1 78.94 102 SER B O 1
ATOM 1675 N N . PHE B 1 103 ? 3.834 16.609 19.062 1 72.44 103 PHE B N 1
ATOM 1676 C CA . PHE B 1 103 ? 4.352 16.641 20.422 1 72.44 103 PHE B CA 1
ATOM 1677 C C . PHE B 1 103 ? 5.508 17.625 20.547 1 72.44 103 PHE B C 1
ATOM 1679 O O . PHE B 1 103 ? 5.805 18.109 21.641 1 72.44 103 PHE B O 1
ATOM 1686 N N . GLY B 1 104 ? 6.426 17.75 19.656 1 60.34 104 GLY B N 1
ATOM 1687 C CA . GLY B 1 104 ? 7.477 18.75 19.75 1 60.34 104 GLY B CA 1
ATOM 1688 C C . GLY B 1 104 ? 6.945 20.156 19.891 1 60.34 104 GLY B C 1
ATOM 1689 O O . GLY B 1 104 ? 7.68 21.062 20.297 1 60.34 104 GLY B O 1
ATOM 1690 N N . LEU B 1 105 ? 5.879 20.609 19.281 1 53.66 105 LEU B N 1
ATOM 1691 C CA . LEU B 1 105 ? 5.332 21.938 19.578 1 53.66 105 LEU B CA 1
ATOM 1692 C C . LEU B 1 105 ? 4.953 22.031 21.062 1 53.66 105 LEU B C 1
ATOM 1694 O O . LEU B 1 105 ? 4.648 23.125 21.547 1 53.66 105 LEU B O 1
ATOM 1698 N N . LEU B 1 106 ? 4.711 20.984 21.734 1 44.72 106 LEU B N 1
ATOM 1699 C CA . LEU B 1 106 ? 4.375 21.203 23.125 1 44.72 106 LEU B CA 1
ATOM 1700 C C . LEU B 1 106 ? 5.605 21.609 23.922 1 44.72 106 LEU B C 1
ATOM 1702 O O . LEU B 1 106 ? 5.484 22.109 25.047 1 44.72 106 LEU B O 1
ATOM 1706 N N . PHE B 1 107 ? 6.816 21.203 23.719 1 37.09 107 PHE B N 1
ATOM 1707 C CA . PHE B 1 107 ? 7.852 21.781 24.562 1 37.09 107 PHE B CA 1
ATOM 1708 C C . PHE B 1 107 ? 8.43 23.031 23.922 1 37.09 107 PHE B C 1
ATOM 1710 O O . PHE B 1 107 ? 8.469 23.156 22.688 1 37.09 107 PHE B O 1
#

Solvent-accessible surface area (backbone atoms only — not comparable to full-atom values): 11835 Å² total; per-residue (Å²): 111,49,65,57,50,49,53,56,56,51,53,38,72,74,32,66,93,52,54,39,91,87,30,64,69,35,53,53,51,49,53,53,53,49,50,65,40,54,60,70,87,49,68,68,58,48,53,45,43,51,46,46,55,40,50,50,51,50,56,50,49,53,57,49,67,69,41,65,90,73,50,55,63,69,56,49,45,51,53,50,46,52,51,48,50,48,50,46,38,34,43,51,38,47,48,52,52,51,50,45,56,64,53,52,68,69,103,110,50,65,55,50,48,53,56,54,50,52,37,73,75,32,65,92,52,53,41,92,87,30,63,68,35,52,53,50,50,53,52,52,48,49,66,40,54,60,71,87,49,68,68,58,50,52,46,42,52,46,45,55,38,48,52,49,49,55,50,49,54,57,49,67,69,40,65,90,74,51,54,63,68,55,50,46,50,53,49,45,52,52,48,50,49,50,46,37,34,44,50,38,48,48,52,55,51,49,47,58,64,53,51,69,70,105